Protein 1A2X (pdb70)

Organism: Oryctolagus cuniculus (NCBI:txid9986)

Sequence (189 aa):
DQQAEARSYLSEEMIAEFKAAFDMFDADGGGDISVKELGTVMRMLGQTPTKEELDAIIEEVDEDGSGTIDFEEFLVMMVRQMKEDAKGKSEEELAECFRIFDRNADGYIDAEELAEIFRASGEHVTDEEIESLMKDGDKNNDGRIDFDEFLKMMEGVQEEKRNRAITARRQHLKSVMLQIAATELEKEE

GO terms:
  GO:0031014 troponin T binding (F, IPI)

InterPro domains:
  IPR002048 EF-hand domain [PF13499] (20-80)
  IPR002048 EF-hand domain [PF13499] (93-156)
  IPR002048 EF-hand domain [PS50222] (15-50)
  IPR002048 EF-hand domain [PS50222] (51-86)
  IPR002048 EF-hand domain [PS50222] (91-126)
  IPR002048 EF-hand domain [PS50222] (127-160)
  IPR002048 EF-hand domain [SM00054] (19-47)
  IPR002048 EF-hand domain [SM00054] (55-83)
  IPR002048 EF-hand domain [SM00054] (95-123)
  IPR002048 EF-hand domain [SM00054] (131-159)
  IPR011992 EF-hand domain pair [SSF47473] (8-156)
  IPR018247 EF-Hand 1, calcium-binding site [PS00018] (28-40)
  IPR018247 EF-Hand 1, calcium-binding site [PS00018] (64-76)
  IPR018247 EF-Hand 1, calcium-binding site [PS00018] (104-116)
  IPR018247 EF-Hand 1, calcium-binding site [PS00018] (140-152)
  IPR050230 Calmodulin/Myosin light chain/Troponin C-like [PTHR23048] (10-158)

Radius of gyration: 18.41 Å; Cα contacts (8 Å, |Δi|>4): 188; chains: 2; bounding box: 38×50×49 Å

Secondary structure (DSSP, 8-state):
-THHHHHHHS-HHHHHHHHHHHHHT-SS-SSEEEHHHHHHHHHHTT----HHHHHHHHHHHSSS--SEEEHHHHHHHHHHHHHHH-----HHHHHHHHHHH-SS-SSEEEHHHHHHHTTSSS----HHHHHHHHHHH-SS-SSEEEHHHHHHHHTT--/--HHHHHHHHHHHHHHHHHHHHHHHHHHHT-

Solvent-accessible surface area: 10792 Å² total; per-residue (Å²): 167,114,46,71,129,7,82,63,64,8,19,143,35,35,29,47,19,3,79,34,6,0,65,136,59,21,107,97,60,57,31,44,2,48,26,178,57,2,9,58,0,0,129,96,15,60,18,84,3,77,140,143,81,18,70,63,19,36,115,92,32,14,128,131,54,81,25,44,2,49,16,62,50,0,0,34,14,0,14,117,12,46,90,95,67,42,145,34,102,59,104,134,66,6,36,66,8,19,105,8,2,14,124,94,82,70,37,66,2,29,37,123,12,2,35,72,3,5,174,80,18,92,65,156,24,58,106,104,31,10,83,31,0,12,146,35,3,17,79,86,97,51,47,83,1,36,54,93,11,2,16,92,12,1,56,28,20,123,188,96,169,136,28,113,48,48,12,50,88,20,92,85,0,22,33,18,0,13,108,17,0,36,70,57,35,108,161,100,174

Nearest PDB structures (foldseek):
  1a2x-assembly1_A  TM=1.006E+00  e=2.010E-25  Oryctolagus cuniculus
  4tnc-assembly1_A  TM=5.413E-01  e=3.870E-18  Gallus gallus
  1ncy-assembly1_A  TM=5.407E-01  e=5.344E-18  Gallus gallus
  5tnc-assembly1_A  TM=5.405E-01  e=5.064E-18  Meleagris gallopavo
  1tn4-assembly1_A  TM=4.349E-01  e=6.337E-17  Oryctolagus cuniculus

B-factor: mean 43.28, std 13.83, range [2.0, 89.46]

Structure (mmCIF, N/CA/C/O backbone):
data_1A2X
#
_entry.id   1A2X
#
_cell.length_a   46.900
_cell.length_b   46.900
_cell.length_c   152.300
_cell.angle_alpha   90.00
_cell.angle_beta   90.00
_cell.angle_gamma   120.00
#
_symmetry.space_group_name_H-M   'P 32 2 1'
#
loop_
_entity.id
_entity.type
_entity.pdbx_description
1 polymer 'TROPONIN C'
2 po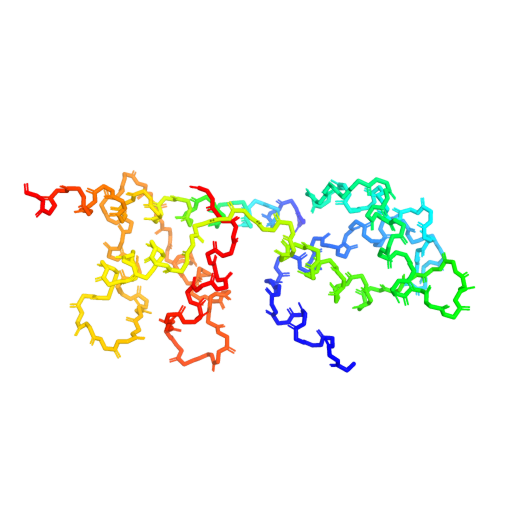lymer 'TROPONIN I'
3 non-polymer 'CALCIUM ION'
4 water water
#
loop_
_atom_site.group_PDB
_atom_site.id
_atom_site.type_symbol
_atom_site.label_atom_id
_atom_site.label_alt_id
_atom_site.label_comp_id
_atom_site.label_asym_id
_atom_site.label_entity_id
_atom_site.label_seq_id
_atom_site.pdbx_PDB_ins_code
_atom_site.Cartn_x
_atom_site.Cartn_y
_atom_site.Cartn_z
_atom_site.occupancy
_atom_site.B_iso_or_equiv
_atom_site.auth_seq_id
_atom_site.auth_comp_id
_atom_site.auth_asym_id
_atom_site.auth_atom_id
_atom_site.pdbx_PDB_model_num
ATOM 1 N N . ASP A 1 2 ? 28.663 -3.980 6.677 1.00 53.49 2 ASP A N 1
ATOM 2 C CA . ASP A 1 2 ? 29.478 -3.353 7.761 1.00 61.82 2 ASP A CA 1
ATOM 3 C C . ASP A 1 2 ? 28.783 -2.147 8.365 1.00 59.18 2 ASP A C 1
ATOM 4 O O . ASP A 1 2 ? 28.070 -2.270 9.361 1.00 54.82 2 ASP A O 1
ATOM 9 N N . GLN A 1 3 ? 29.002 -0.982 7.755 1.00 61.18 3 GLN A N 1
ATOM 10 C CA . GLN A 1 3 ? 28.381 0.263 8.200 1.00 58.72 3 GLN A CA 1
ATOM 11 C C . GLN A 1 3 ? 26.908 0.237 7.800 1.00 59.62 3 GLN A C 1
ATOM 12 O O . GLN A 1 3 ? 26.287 1.274 7.571 1.00 58.82 3 GLN A O 1
ATOM 18 N N . GLN A 1 4 ? 26.360 -0.969 7.715 1.00 60.33 4 GLN A N 1
ATOM 19 C CA . GLN A 1 4 ? 24.974 -1.156 7.334 1.00 62.73 4 GLN A CA 1
ATOM 20 C C . GLN A 1 4 ? 24.064 -1.072 8.551 1.00 61.58 4 GLN A C 1
ATOM 21 O O . GLN A 1 4 ? 23.191 -0.207 8.614 1.00 61.80 4 GLN A O 1
ATOM 27 N N . ALA A 1 5 ? 24.288 -1.964 9.517 1.00 62.97 5 ALA A N 1
ATOM 28 C CA . ALA A 1 5 ? 23.488 -2.028 10.747 1.00 58.31 5 ALA A CA 1
ATOM 29 C C . ALA A 1 5 ? 23.182 -0.648 11.322 1.00 54.06 5 ALA A C 1
ATOM 30 O O . ALA A 1 5 ? 22.177 -0.450 12.006 1.00 48.21 5 ALA A O 1
ATOM 32 N N . GLU A 1 6 ? 24.065 0.301 11.046 1.00 53.88 6 GLU A N 1
ATOM 33 C CA . GLU A 1 6 ? 23.865 1.655 11.512 1.00 55.58 6 GLU A CA 1
ATOM 34 C C . GLU A 1 6 ? 22.624 2.148 10.790 1.00 57.77 6 GLU A C 1
ATOM 35 O O . GLU A 1 6 ? 21.631 2.527 11.420 1.00 50.65 6 GLU A O 1
ATOM 41 N N . ALA A 1 7 ? 22.691 2.116 9.458 1.00 58.68 7 ALA A N 1
ATOM 42 C CA . ALA A 1 7 ? 21.587 2.541 8.600 1.00 59.35 7 ALA A CA 1
ATOM 43 C C . ALA A 1 7 ? 20.298 1.827 9.005 1.00 62.98 7 ALA A C 1
ATOM 44 O O . ALA A 1 7 ? 19.209 2.401 8.943 1.00 63.84 7 ALA A O 1
ATOM 46 N N . ARG A 1 8 ? 20.432 0.567 9.412 1.00 62.69 8 ARG A N 1
ATOM 47 C CA . ARG A 1 8 ? 19.290 -0.226 9.840 1.00 57.09 8 ARG A CA 1
ATOM 48 C C . ARG A 1 8 ? 18.761 0.367 11.130 1.00 58.08 8 ARG A C 1
ATOM 49 O O . ARG A 1 8 ? 17.554 0.584 11.283 1.00 60.55 8 ARG A O 1
ATOM 57 N N . SER A 1 9 ? 19.676 0.639 12.055 1.00 57.22 9 SER A N 1
ATOM 58 C CA . SER A 1 9 ? 19.306 1.206 13.344 1.00 56.39 9 SER A CA 1
ATOM 59 C C . SER A 1 9 ? 18.597 2.552 13.178 1.00 56.30 9 SER A C 1
ATOM 60 O O . SER A 1 9 ? 17.568 2.808 13.822 1.00 51.27 9 SER A O 1
ATOM 63 N N . TY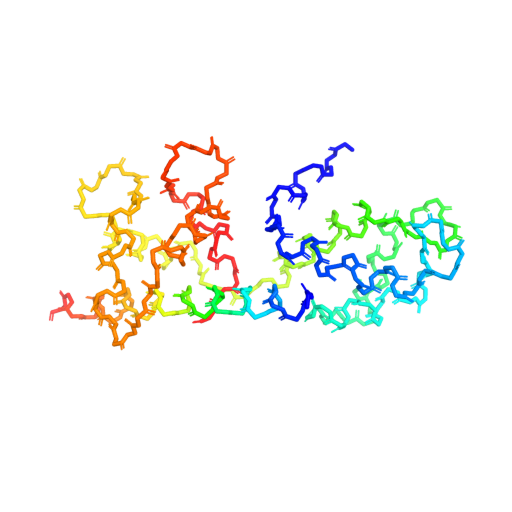R A 1 10 ? 19.167 3.399 12.315 1.00 54.43 10 TYR A N 1
ATOM 64 C CA . TYR A 1 10 ? 18.651 4.738 12.041 1.00 50.57 10 TYR A CA 1
ATOM 65 C C . TYR A 1 10 ? 17.216 4.730 11.519 1.00 50.92 10 TYR A C 1
ATOM 66 O O . TYR A 1 10 ? 16.502 5.736 11.630 1.00 45.01 10 TYR A O 1
ATOM 75 N N . LEU A 1 11 ? 16.789 3.599 10.962 1.00 47.90 11 LEU A N 1
ATOM 76 C CA . LEU A 1 11 ? 15.429 3.477 10.441 1.00 49.44 11 LEU A CA 1
ATOM 77 C C . LEU A 1 11 ? 14.572 2.680 11.403 1.00 45.64 11 LEU A C 1
ATOM 78 O O . LEU A 1 11 ? 15.057 1.750 12.039 1.00 50.42 11 LEU A O 1
ATOM 83 N N . SER A 1 12 ? 13.302 3.061 11.501 1.00 42.17 12 SER A N 1
ATOM 84 C CA . SER A 1 12 ? 12.347 2.411 12.386 1.00 42.47 12 SER A CA 1
ATOM 85 C C . SER A 1 12 ? 12.024 1.018 11.881 1.00 42.70 12 SER A C 1
ATOM 86 O O . SER A 1 12 ? 12.531 0.604 10.849 1.00 45.74 12 SER A O 1
ATOM 89 N N . GLU A 1 13 ? 11.168 0.305 12.606 1.00 43.76 13 GLU A N 1
ATOM 90 C CA . GLU A 1 13 ? 10.795 -1.048 12.230 1.00 46.48 13 GLU A CA 1
ATOM 91 C C . GLU A 1 13 ? 9.811 -1.045 11.076 1.00 48.45 13 GLU A C 1
ATOM 92 O O . GLU A 1 13 ? 9.913 -1.848 10.144 1.00 50.07 13 GLU A O 1
ATOM 98 N N . GLU A 1 14 ? 8.852 -0.133 11.154 1.00 47.38 14 GLU A N 1
ATOM 99 C CA . GLU A 1 14 ? 7.812 -0.007 10.147 1.00 41.86 14 GLU A CA 1
ATOM 100 C C . GLU A 1 14 ? 8.346 0.582 8.834 1.00 41.53 14 GLU A C 1
ATOM 101 O O . GLU A 1 14 ? 7.751 0.383 7.771 1.00 32.10 14 GLU A O 1
ATOM 107 N N . MET A 1 15 ? 9.475 1.288 8.915 1.00 39.12 15 MET A N 1
ATOM 108 C CA . MET A 1 15 ? 10.097 1.895 7.738 1.00 35.21 15 MET A CA 1
ATOM 109 C C . MET A 1 15 ? 10.782 0.788 6.958 1.00 34.65 15 MET A C 1
ATOM 110 O O . MET A 1 15 ? 10.488 0.572 5.793 1.00 34.92 15 MET A O 1
ATOM 115 N N . ILE A 1 16 ? 11.699 0.083 7.605 1.00 35.28 16 ILE A N 1
ATOM 116 C CA . ILE A 1 16 ? 12.377 -1.026 6.960 1.00 37.83 16 ILE A CA 1
ATOM 117 C C . ILE A 1 16 ? 11.354 -2.025 6.429 1.00 42.31 16 ILE A C 1
ATOM 118 O O . ILE A 1 16 ? 11.623 -2.749 5.464 1.00 52.33 16 ILE A O 1
ATOM 123 N N . ALA A 1 17 ? 10.185 -2.072 7.065 1.00 38.02 17 ALA A N 1
ATOM 124 C CA . ALA A 1 17 ? 9.139 -2.997 6.649 1.00 38.76 17 ALA A CA 1
ATOM 125 C C . ALA A 1 17 ? 8.488 -2.514 5.369 1.00 38.13 17 ALA A C 1
ATOM 126 O O . ALA A 1 17 ? 8.098 -3.314 4.517 1.00 47.45 17 ALA A O 1
ATOM 128 N N . GLU A 1 18 ? 8.374 -1.199 5.229 1.00 35.99 18 GLU A N 1
ATOM 129 C CA . GLU A 1 18 ? 7.762 -0.622 4.044 1.00 34.78 18 GLU A CA 1
ATOM 130 C C . GLU A 1 18 ? 8.754 -0.564 2.896 1.00 36.23 18 GLU A C 1
ATOM 131 O O . GLU A 1 18 ? 8.389 -0.824 1.749 1.00 39.81 18 GLU A O 1
ATOM 137 N N . PHE A 1 19 ? 10.005 -0.223 3.206 1.00 33.54 19 PHE A N 1
ATOM 138 C CA . PHE A 1 19 ? 11.050 -0.114 2.196 1.00 28.74 19 PHE A CA 1
ATOM 139 C C . PHE A 1 19 ? 11.128 -1.426 1.471 1.00 31.30 19 PHE A C 1
ATOM 140 O O . PHE A 1 19 ? 11.102 -1.471 0.251 1.00 29.16 19 PHE A O 1
ATOM 148 N N . LYS A 1 20 ? 11.196 -2.503 2.239 1.00 35.58 20 LYS A N 1
ATOM 149 C CA . LYS A 1 20 ? 11.261 -3.835 1.665 1.00 38.90 20 LYS A CA 1
ATOM 150 C C . LYS A 1 20 ? 10.160 -3.966 0.633 1.00 39.93 20 LYS A C 1
ATOM 151 O O . LYS A 1 20 ? 10.431 -4.196 -0.544 1.00 40.01 20 LYS A O 1
ATOM 157 N N . ALA A 1 21 ? 8.920 -3.813 1.099 1.00 38.54 21 ALA A N 1
ATOM 158 C CA . ALA A 1 21 ? 7.723 -3.905 0.264 1.00 41.19 21 ALA A CA 1
ATOM 159 C C . ALA A 1 21 ? 7.924 -3.384 -1.161 1.00 37.94 21 ALA A C 1
ATOM 160 O O . ALA A 1 21 ? 7.655 -4.101 -2.127 1.00 42.78 21 ALA A O 1
ATOM 162 N N . ALA A 1 22 ? 8.399 -2.142 -1.279 1.00 43.14 22 ALA A N 1
ATOM 163 C CA . ALA A 1 22 ? 8.651 -1.497 -2.574 1.00 37.59 22 ALA A CA 1
ATOM 164 C C . ALA A 1 22 ? 9.789 -2.213 -3.293 1.00 41.82 22 ALA A C 1
ATOM 165 O O . ALA A 1 22 ? 9.690 -2.517 -4.483 1.00 38.90 22 ALA A O 1
ATOM 167 N N . PHE A 1 23 ? 10.871 -2.460 -2.553 1.00 43.18 23 PHE A N 1
ATOM 168 C CA . PHE A 1 23 ? 12.051 -3.150 -3.069 1.00 44.02 23 PHE A CA 1
ATOM 169 C C . PHE A 1 23 ? 11.614 -4.479 -3.665 1.00 44.22 23 PHE A C 1
ATOM 170 O O . PHE A 1 23 ? 11.714 -4.693 -4.876 1.00 48.50 23 PHE A O 1
ATOM 178 N N . ASP A 1 24 ? 11.136 -5.368 -2.800 1.00 44.16 24 ASP A N 1
ATOM 179 C CA . ASP A 1 24 ? 10.659 -6.674 -3.220 1.00 44.12 24 ASP A CA 1
ATOM 180 C C . ASP A 1 24 ? 9.788 -6.540 -4.459 1.00 47.50 24 ASP A C 1
ATOM 181 O O . ASP A 1 24 ? 9.830 -7.381 -5.356 1.00 48.23 24 ASP A O 1
ATOM 186 N N . MET A 1 25 ? 8.993 -5.475 -4.486 1.00 51.96 25 MET A N 1
ATOM 187 C CA . MET A 1 25 ? 8.086 -5.194 -5.594 1.00 52.29 25 MET A CA 1
ATOM 188 C C . MET A 1 25 ? 8.786 -5.243 -6.951 1.00 51.45 25 MET A C 1
ATOM 189 O O . MET A 1 25 ? 8.261 -5.824 -7.905 1.00 55.14 25 MET A O 1
ATOM 194 N N . PHE A 1 26 ? 9.971 -4.648 -7.035 1.00 47.40 26 PHE A N 1
ATOM 195 C CA . PHE A 1 26 ? 10.715 -4.624 -8.288 1.00 45.85 26 PHE A CA 1
ATOM 196 C C . PHE A 1 26 ? 11.790 -5.681 -8.334 1.00 49.41 26 PHE A C 1
ATOM 197 O O . PHE A 1 26 ? 12.792 -5.540 -9.027 1.00 52.49 26 PHE A O 1
ATOM 205 N N . ASP A 1 27 ? 11.560 -6.752 -7.590 1.00 53.44 27 ASP A N 1
ATOM 206 C CA . ASP A 1 27 ? 12.490 -7.867 -7.535 1.00 57.82 27 ASP A CA 1
ATOM 207 C C . ASP A 1 27 ? 11.804 -9.094 -8.129 1.00 60.01 27 ASP A C 1
ATOM 208 O O . ASP A 1 27 ? 11.133 -9.845 -7.413 1.00 58.12 27 ASP A O 1
ATOM 213 N N . ALA A 1 28 ? 11.948 -9.268 -9.444 1.00 60.15 28 ALA A N 1
ATOM 214 C CA . ALA A 1 28 ? 11.373 -10.411 -10.152 1.00 53.52 28 ALA A CA 1
ATOM 215 C C . ALA A 1 28 ? 12.342 -11.584 -9.969 1.00 53.52 28 ALA A C 1
ATOM 216 O O . ALA A 1 28 ? 11.945 -12.714 -9.671 1.00 51.26 28 ALA A O 1
ATOM 218 N N . ASP A 1 29 ? 13.626 -11.288 -10.138 1.00 54.12 29 ASP A N 1
ATOM 219 C CA . ASP A 1 29 ? 14.681 -12.274 -9.980 1.00 53.75 29 ASP A CA 1
ATOM 220 C C . ASP A 1 29 ? 14.480 -13.010 -8.661 1.00 59.28 29 ASP A C 1
ATOM 221 O O . ASP A 1 29 ? 14.939 -14.140 -8.494 1.00 60.59 29 ASP A O 1
ATOM 226 N N . GLY A 1 30 ? 13.792 -12.350 -7.729 1.00 62.20 30 GLY A N 1
ATOM 227 C CA . GLY A 1 30 ? 13.527 -12.928 -6.421 1.00 54.79 30 GLY A CA 1
ATOM 228 C C . GLY A 1 30 ? 14.808 -13.186 -5.653 1.00 51.53 30 GLY A C 1
ATOM 229 O O . GLY A 1 30 ? 14.828 -13.999 -4.731 1.00 47.05 30 GLY A O 1
ATOM 230 N N . GLY A 1 31 ? 15.879 -12.491 -6.034 1.00 51.92 31 GLY A N 1
ATOM 231 C CA . GLY A 1 31 ? 17.159 -12.666 -5.368 1.00 48.07 31 GLY A CA 1
ATOM 232 C C . GLY A 1 31 ? 17.501 -11.504 -4.454 1.00 44.68 31 GLY A C 1
ATOM 233 O O . GLY A 1 31 ? 18.673 -11.260 -4.197 1.00 50.25 31 GLY A O 1
ATOM 234 N N . GLY A 1 32 ? 16.486 -10.792 -3.961 1.00 43.74 32 GLY A N 1
ATOM 235 C CA . GLY A 1 32 ? 16.713 -9.654 -3.085 1.00 39.81 32 GLY A CA 1
ATOM 236 C C . GLY A 1 32 ? 17.577 -8.682 -3.857 1.00 45.44 32 GLY A C 1
ATOM 237 O O . GLY A 1 32 ? 18.488 -8.063 -3.301 1.00 45.90 32 GLY A O 1
ATOM 238 N N . ASP A 1 33 ? 17.269 -8.554 -5.151 1.00 46.63 33 ASP A N 1
ATOM 239 C CA . ASP A 1 33 ? 18.023 -7.709 -6.090 1.00 45.20 33 ASP A CA 1
ATOM 240 C C . ASP A 1 33 ? 17.134 -6.924 -7.070 1.00 38.47 33 ASP A C 1
ATOM 241 O O . ASP A 1 33 ? 16.108 -7.433 -7.533 1.00 43.47 33 ASP A O 1
ATOM 246 N N . ILE A 1 34 ? 17.528 -5.692 -7.387 1.00 35.22 34 ILE A N 1
ATOM 247 C CA . ILE A 1 34 ? 16.776 -4.881 -8.345 1.00 32.26 34 ILE A CA 1
ATOM 248 C C . ILE A 1 34 ? 17.738 -4.145 -9.259 1.00 35.95 34 ILE A C 1
ATOM 249 O O . ILE A 1 34 ? 18.883 -3.892 -8.893 1.00 37.12 34 ILE A O 1
ATOM 254 N N . SER A 1 35 ? 17.254 -3.804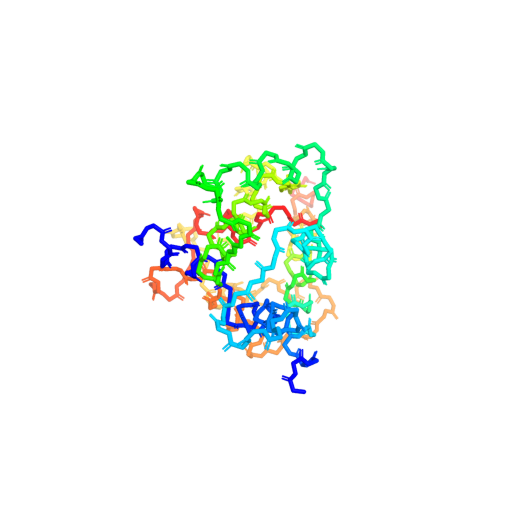 -10.452 1.00 39.77 35 SER A N 1
ATOM 255 C CA . SER A 1 35 ? 18.052 -3.112 -11.469 1.00 38.24 35 SER A CA 1
ATOM 256 C C . SER A 1 35 ? 18.229 -1.626 -11.135 1.00 33.33 35 SER A C 1
ATOM 257 O O . SER A 1 35 ? 17.272 -0.967 -10.725 1.00 31.36 35 SER A O 1
ATOM 260 N N . VAL A 1 36 ? 19.447 -1.104 -11.304 1.00 31.19 36 VAL A N 1
ATOM 261 C CA . VAL A 1 36 ? 19.716 0.312 -11.021 1.00 34.04 36 VAL A CA 1
ATOM 262 C C . VAL A 1 36 ? 18.818 1.238 -11.826 1.00 39.19 36 VAL A C 1
ATOM 263 O O . VAL A 1 36 ? 18.707 2.431 -11.518 1.00 47.04 36 VAL A O 1
ATOM 267 N N . LYS A 1 37 ? 18.191 0.702 -12.867 1.00 36.11 37 LYS A N 1
ATOM 268 C CA . LYS A 1 37 ? 17.310 1.508 -13.690 1.00 34.02 37 LYS A CA 1
ATOM 269 C C . LYS A 1 37 ? 15.937 1.588 -13.032 1.00 31.10 37 LYS A C 1
ATOM 270 O O . LYS A 1 37 ? 15.022 2.201 -13.555 1.00 28.23 37 LYS A O 1
ATOM 276 N N . GLU A 1 38 ? 15.805 0.966 -11.867 1.00 34.42 38 GLU A N 1
ATOM 277 C CA . GLU A 1 38 ? 14.546 0.958 -11.134 1.00 33.70 38 GLU A CA 1
ATOM 278 C C . GLU A 1 38 ? 14.633 1.730 -9.825 1.00 30.51 38 GLU A C 1
ATOM 279 O O . GLU A 1 38 ? 13.623 2.022 -9.194 1.00 29.92 38 GLU A O 1
ATOM 285 N N . LEU A 1 39 ? 15.856 2.060 -9.435 1.00 30.22 39 LEU A N 1
ATOM 286 C CA . LEU A 1 39 ? 16.113 2.796 -8.205 1.00 34.42 39 LEU A CA 1
ATOM 287 C C . LEU A 1 39 ? 15.263 4.051 -8.170 1.00 30.03 39 LEU A C 1
ATOM 288 O O . LEU A 1 39 ? 14.313 4.155 -7.406 1.00 34.44 39 LEU A O 1
ATOM 293 N N . GLY A 1 40 ? 15.621 5.017 -8.995 1.00 27.94 40 GLY A N 1
ATOM 294 C CA . GLY A 1 40 ? 14.853 6.234 -9.035 1.00 21.54 40 GLY A CA 1
ATOM 295 C C . GLY A 1 40 ? 13.385 6.003 -8.754 1.00 27.92 40 GLY A C 1
ATOM 296 O O . GLY A 1 40 ? 12.852 6.606 -7.834 1.00 28.56 40 GLY A O 1
ATOM 297 N N . THR A 1 41 ? 12.720 5.120 -9.497 1.00 34.46 41 THR A N 1
ATOM 298 C CA . THR A 1 41 ? 11.283 4.927 -9.263 1.00 40.52 41 THR A CA 1
ATOM 299 C C . THR A 1 41 ? 10.940 4.339 -7.864 1.00 45.63 41 THR A C 1
ATOM 300 O O . THR A 1 41 ? 9.972 4.782 -7.214 1.00 36.63 41 THR A O 1
ATOM 304 N N . VAL A 1 42 ? 11.739 3.380 -7.384 1.00 44.34 42 VAL A N 1
ATOM 305 C CA . VAL A 1 42 ? 11.493 2.799 -6.054 1.00 39.86 42 VAL A CA 1
ATOM 306 C C . VAL A 1 42 ? 11.672 3.882 -4.986 1.00 30.80 42 VAL A C 1
ATOM 307 O O . VAL A 1 42 ? 10.909 3.960 -4.032 1.00 34.33 42 VAL A O 1
ATOM 311 N N . MET A 1 43 ? 12.675 4.730 -5.170 1.00 28.93 43 MET A N 1
ATOM 312 C CA . MET A 1 43 ? 12.944 5.804 -4.232 1.00 27.60 43 MET A CA 1
ATOM 313 C C . MET A 1 43 ? 11.809 6.815 -4.227 1.00 33.14 43 MET A C 1
ATOM 314 O O . MET A 1 43 ? 11.599 7.519 -3.239 1.00 38.63 43 MET A O 1
ATOM 319 N N . ARG A 1 44 ? 11.077 6.883 -5.338 1.00 36.18 44 ARG A N 1
ATOM 320 C CA . ARG A 1 44 ? 9.955 7.814 -5.451 1.00 35.77 44 ARG A CA 1
ATOM 321 C C . ARG A 1 44 ? 8.768 7.299 -4.636 1.00 31.14 44 ARG A C 1
ATOM 322 O O . ARG A 1 44 ? 8.031 8.086 -4.065 1.00 23.85 44 ARG A O 1
ATOM 330 N N . MET A 1 45 ? 8.579 5.978 -4.622 1.00 35.76 45 MET A N 1
ATOM 331 C CA . MET A 1 45 ? 7.490 5.345 -3.875 1.00 34.51 45 MET A CA 1
ATOM 332 C C . MET A 1 45 ? 7.625 5.604 -2.372 1.00 33.98 45 MET A C 1
ATOM 333 O O . MET A 1 45 ? 6.623 5.696 -1.664 1.00 34.77 45 MET A O 1
ATOM 338 N N . LEU A 1 46 ? 8.864 5.725 -1.895 1.00 31.27 46 LEU A N 1
ATOM 339 C CA . LEU A 1 46 ? 9.121 5.946 -0.474 1.00 31.95 46 LEU A CA 1
ATOM 340 C C . LEU A 1 46 ? 9.596 7.358 -0.174 1.00 29.15 46 LEU A C 1
ATOM 341 O O . LEU A 1 46 ? 10.595 7.566 0.508 1.00 34.66 46 LEU A O 1
ATOM 346 N N . GLY A 1 47 ? 8.888 8.327 -0.725 1.00 30.32 47 GLY A N 1
ATOM 347 C CA . GLY A 1 47 ? 9.200 9.722 -0.463 1.00 27.92 47 GLY A CA 1
ATOM 348 C C . GLY A 1 47 ? 10.396 10.452 -1.040 1.00 26.71 47 GLY A C 1
ATOM 349 O O . GLY A 1 47 ? 10.317 11.662 -1.225 1.00 37.63 47 GLY A O 1
ATOM 350 N N . GLN A 1 48 ? 11.496 9.770 -1.319 1.00 29.05 48 GLN A N 1
ATOM 351 C CA . GLN A 1 48 ? 12.662 10.465 -1.850 1.00 28.95 48 GLN A CA 1
ATOM 352 C C . GLN A 1 48 ? 12.494 10.974 -3.284 1.00 35.70 48 GLN A C 1
ATOM 353 O O . GLN A 1 48 ? 11.880 10.306 -4.123 1.00 38.79 48 GLN A O 1
ATOM 359 N N . THR A 1 49 ? 13.045 12.167 -3.538 1.00 31.83 49 THR A N 1
ATOM 360 C CA . THR A 1 49 ? 12.991 12.813 -4.842 1.00 23.93 49 THR A CA 1
ATOM 361 C C . THR A 1 49 ? 14.338 13.412 -5.255 1.00 18.89 49 THR A C 1
ATOM 362 O O . THR A 1 49 ? 14.497 14.621 -5.393 1.00 19.01 49 THR A O 1
ATOM 366 N N . PRO A 1 50 ? 15.319 12.563 -5.510 1.00 20.20 50 PRO A N 1
ATOM 367 C CA . PRO A 1 50 ? 16.615 13.087 -5.909 1.00 23.21 50 PRO A CA 1
ATOM 368 C C . PRO A 1 50 ? 16.472 13.520 -7.356 1.00 28.87 50 PRO A C 1
ATOM 369 O O . PRO A 1 50 ? 15.617 13.011 -8.073 1.00 27.90 50 PRO A O 1
ATOM 373 N N . THR A 1 51 ? 17.300 14.458 -7.782 1.00 29.74 51 THR A N 1
ATOM 374 C CA . THR A 1 51 ? 17.286 14.890 -9.161 1.00 26.00 51 THR A CA 1
ATOM 375 C C . THR A 1 51 ? 18.029 13.788 -9.910 1.00 28.36 51 THR A C 1
ATOM 376 O O . THR A 1 51 ? 18.875 13.111 -9.327 1.00 22.30 51 THR A O 1
ATOM 380 N N . LYS A 1 52 ? 17.698 13.614 -11.192 1.00 28.52 52 LYS A N 1
ATOM 381 C CA . LYS A 1 52 ? 18.303 12.589 -12.036 1.00 23.94 52 LYS A CA 1
ATOM 382 C C . LYS A 1 52 ? 19.826 12.612 -11.897 1.00 28.22 52 LYS A C 1
ATOM 383 O O . LYS A 1 52 ? 20.481 11.562 -11.941 1.00 28.07 52 LYS A O 1
ATOM 389 N N . GLU A 1 53 ? 20.389 13.806 -11.707 1.00 31.02 53 GLU A N 1
ATOM 390 C CA . GLU A 1 53 ? 21.832 13.929 -11.543 1.00 34.03 53 GLU A CA 1
ATOM 391 C C . GLU A 1 53 ? 22.267 13.383 -10.196 1.00 38.70 53 GLU A C 1
ATOM 392 O O . GLU A 1 53 ? 23.376 12.867 -10.057 1.00 33.20 53 GLU A O 1
ATOM 398 N N . GLU A 1 54 ? 21.392 13.511 -9.201 1.00 40.99 54 GLU A N 1
ATOM 399 C CA . GLU A 1 54 ? 21.678 13.000 -7.863 1.00 36.27 54 GLU A CA 1
ATOM 400 C C . GLU A 1 54 ? 21.521 11.478 -7.847 1.00 31.49 54 GLU A C 1
ATOM 401 O O . GLU A 1 54 ? 22.279 10.774 -7.186 1.00 32.81 54 GLU A O 1
ATOM 407 N N . LEU A 1 55 ? 20.527 10.985 -8.579 1.00 28.36 55 LEU A N 1
ATOM 408 C CA . LEU A 1 55 ? 20.274 9.554 -8.677 1.00 25.96 55 LEU A CA 1
ATOM 409 C C . LEU A 1 55 ? 21.461 8.912 -9.377 1.00 26.75 55 LEU A C 1
ATOM 410 O O . LEU A 1 55 ? 21.814 7.750 -9.116 1.00 27.04 55 LEU A O 1
ATOM 415 N N . ASP A 1 56 ? 22.094 9.671 -10.260 1.00 21.76 56 ASP A N 1
ATOM 416 C CA . ASP A 1 56 ? 23.233 9.124 -10.955 1.00 33.41 56 ASP A CA 1
ATOM 417 C C . ASP A 1 56 ? 24.410 9.017 -9.983 1.00 37.68 56 ASP A C 1
ATOM 418 O O . ASP A 1 56 ? 25.136 8.009 -9.984 1.00 32.88 56 ASP A O 1
ATOM 423 N N . ALA A 1 57 ? 24.587 10.043 -9.147 1.00 36.37 57 ALA A N 1
ATOM 424 C CA . ALA A 1 57 ? 25.660 10.047 -8.146 1.00 32.50 57 ALA A CA 1
ATOM 425 C C . ALA A 1 57 ? 25.523 8.805 -7.269 1.00 30.65 57 ALA A C 1
ATOM 426 O O . ALA A 1 57 ? 26.484 8.043 -7.104 1.00 30.57 57 ALA A O 1
ATOM 428 N N . ILE A 1 58 ? 24.314 8.612 -6.729 1.00 30.66 58 ILE A N 1
ATOM 429 C CA . ILE A 1 58 ? 23.964 7.466 -5.870 1.00 29.84 58 ILE A CA 1
ATOM 430 C C . ILE A 1 58 ? 24.334 6.136 -6.525 1.00 27.86 58 ILE A C 1
ATOM 431 O O . ILE A 1 58 ? 25.016 5.307 -5.922 1.00 29.39 58 ILE A O 1
ATOM 436 N N . ILE A 1 59 ? 23.854 5.934 -7.751 1.00 32.16 59 ILE A N 1
ATOM 437 C CA . ILE A 1 59 ? 24.141 4.725 -8.526 1.00 27.42 59 ILE A CA 1
ATOM 438 C C . ILE A 1 59 ? 25.653 4.475 -8.595 1.00 27.96 59 ILE A C 1
ATOM 439 O O . ILE A 1 59 ? 26.102 3.333 -8.547 1.00 25.83 59 ILE A O 1
ATOM 444 N N . GLU A 1 60 ? 26.430 5.554 -8.707 1.00 36.59 60 GLU A N 1
ATOM 445 C CA . GLU A 1 60 ? 27.897 5.473 -8.777 1.00 38.36 60 GLU A CA 1
ATOM 446 C C . GLU A 1 60 ? 28.492 5.030 -7.454 1.00 36.12 60 GLU A C 1
ATOM 447 O O . GLU A 1 60 ? 29.454 4.279 -7.429 1.00 38.23 60 GLU A O 1
ATOM 453 N N . GLU A 1 61 ? 27.921 5.521 -6.361 1.00 42.95 61 GLU A N 1
ATOM 454 C CA . GLU A 1 61 ? 28.372 5.179 -5.011 1.00 46.78 61 GLU A CA 1
ATOM 455 C C . GLU A 1 61 ? 28.094 3.703 -4.680 1.00 42.14 61 GLU A C 1
ATOM 456 O O . GLU A 1 61 ? 29.028 2.915 -4.561 1.00 48.78 61 GLU A O 1
ATOM 462 N N . VAL A 1 62 ? 26.819 3.339 -4.530 1.00 40.54 62 VAL A N 1
ATOM 463 C CA . VAL A 1 62 ? 26.433 1.960 -4.216 1.00 40.69 62 VAL A CA 1
ATOM 464 C C . VAL A 1 62 ? 27.057 0.932 -5.160 1.00 44.20 62 VAL A C 1
ATOM 465 O O . VAL A 1 62 ? 27.868 0.098 -4.751 1.00 50.30 62 VAL A O 1
ATOM 469 N N . ASP A 1 63 ? 26.646 0.978 -6.420 1.00 50.86 63 ASP A N 1
ATOM 470 C CA . ASP A 1 63 ? 27.185 0.081 -7.439 1.00 53.36 63 ASP A CA 1
ATOM 471 C C . ASP A 1 63 ? 28.459 0.702 -8.038 1.00 55.14 63 ASP A C 1
ATOM 472 O O . ASP A 1 63 ? 28.402 1.415 -9.036 1.00 57.91 63 ASP A O 1
ATOM 477 N N . GLU A 1 64 ? 29.601 0.430 -7.405 1.00 57.00 64 GLU A N 1
ATOM 478 C CA . GLU A 1 64 ? 30.899 0.952 -7.841 1.00 55.75 64 GLU A CA 1
ATOM 479 C C . GLU A 1 64 ? 31.543 0.032 -8.874 1.00 59.46 64 GLU A C 1
ATOM 480 O O . GLU A 1 64 ? 32.031 0.475 -9.912 1.00 58.29 64 GLU A O 1
ATOM 486 N N . ASP A 1 65 ? 31.546 -1.260 -8.553 1.00 64.41 65 ASP A N 1
ATOM 487 C CA . ASP A 1 65 ? 32.102 -2.304 -9.417 1.00 68.96 65 ASP A CA 1
ATOM 488 C C . ASP A 1 65 ? 31.286 -2.375 -10.730 1.00 66.98 65 ASP A C 1
ATOM 489 O O . ASP A 1 65 ? 31.773 -2.846 -11.747 1.00 74.78 65 ASP A O 1
ATOM 494 N N . GLY A 1 66 ? 30.036 -1.959 -10.670 1.00 59.15 66 GLY A N 1
ATOM 495 C CA . GLY A 1 66 ? 29.222 -1.927 -11.864 1.00 57.71 66 GLY A CA 1
ATOM 496 C C . GLY A 1 66 ? 28.453 -3.111 -12.405 1.00 58.73 66 GLY A C 1
ATOM 497 O O . GLY A 1 66 ? 28.705 -3.500 -13.531 1.00 68.82 66 GLY A O 1
ATOM 498 N N . SER A 1 67 ? 27.586 -3.726 -11.611 1.00 56.54 67 SER A N 1
ATOM 499 C CA . SER A 1 67 ? 26.786 -4.817 -12.134 1.00 48.12 67 SER A CA 1
ATOM 500 C C . SER A 1 67 ? 25.380 -4.472 -12.558 1.00 42.21 67 SER A C 1
ATOM 501 O O . SER A 1 67 ? 24.753 -5.279 -13.224 1.00 38.01 67 SER A O 1
ATOM 504 N N . GLY A 1 68 ? 24.902 -3.281 -12.205 1.00 37.47 68 GLY A N 1
ATOM 505 C CA . GLY A 1 68 ? 23.559 -2.883 -12.570 1.00 36.82 68 GLY A CA 1
ATOM 506 C C . GLY A 1 68 ? 22.454 -3.195 -11.551 1.00 42.19 68 GLY A C 1
ATOM 507 O O . GLY A 1 68 ? 21.262 -3.023 -11.850 1.00 44.64 68 GLY A O 1
ATOM 508 N N . THR A 1 69 ? 22.830 -3.625 -10.349 1.00 40.58 69 THR A N 1
ATOM 509 C CA . THR A 1 69 ? 21.868 -3.954 -9.321 1.00 38.11 69 THR A CA 1
ATOM 510 C C . THR A 1 69 ? 22.336 -3.606 -7.899 1.00 36.91 69 THR A C 1
ATOM 511 O O . THR A 1 69 ? 23.516 -3.313 -7.656 1.00 33.26 69 THR A O 1
ATOM 515 N N . ILE A 1 70 ? 21.397 -3.659 -6.957 1.00 38.76 70 ILE A N 1
ATOM 516 C CA . ILE A 1 70 ? 21.684 -3.373 -5.582 1.00 41.86 70 ILE A CA 1
ATOM 517 C C . ILE A 1 70 ? 20.787 -4.186 -4.700 1.00 42.10 70 ILE A C 1
ATOM 518 O O . ILE A 1 70 ? 19.618 -4.423 -5.011 1.00 43.21 70 ILE A O 1
ATOM 523 N N . ASP A 1 71 ? 21.344 -4.592 -3.572 1.00 42.69 71 ASP A N 1
ATOM 524 C CA . ASP A 1 71 ? 20.635 -5.378 -2.616 1.00 45.76 71 ASP A CA 1
ATOM 525 C C . ASP A 1 71 ? 19.887 -4.430 -1.705 1.00 48.90 71 ASP A C 1
ATOM 526 O O . ASP A 1 71 ? 19.957 -3.199 -1.811 1.00 47.41 71 ASP A O 1
ATOM 531 N N . PHE A 1 72 ? 19.191 -5.043 -0.794 1.00 50.05 72 PHE A N 1
ATOM 532 C CA . PHE A 1 72 ? 18.399 -4.361 0.178 1.00 52.95 72 PHE A CA 1
ATOM 533 C C . PHE A 1 72 ? 19.199 -3.686 1.303 1.00 48.62 72 PHE A C 1
ATOM 534 O O . PHE A 1 72 ? 18.809 -2.631 1.811 1.00 49.77 72 PHE A O 1
ATOM 542 N N . GLU A 1 73 ? 20.310 -4.280 1.704 1.00 41.54 73 GLU A N 1
ATOM 543 C CA . GLU A 1 73 ? 21.134 -3.679 2.730 1.00 40.12 73 GLU A CA 1
ATOM 544 C C . GLU A 1 73 ? 21.815 -2.451 2.135 1.00 41.20 73 GLU A C 1
ATOM 545 O O . GLU A 1 73 ? 22.091 -1.478 2.833 1.00 39.12 73 GLU A O 1
ATOM 551 N N . GLU A 1 74 ? 22.064 -2.523 0.832 1.00 41.82 74 GLU A N 1
ATOM 552 C CA . GLU A 1 74 ? 22.682 -1.439 0.076 1.00 42.42 74 GLU A CA 1
ATOM 553 C C . GLU A 1 74 ? 21.614 -0.361 -0.084 1.00 38.49 74 GLU A C 1
ATOM 554 O O . GLU A 1 74 ? 21.888 0.834 0.046 1.00 34.24 74 GLU A O 1
ATOM 560 N N . PHE A 1 75 ? 20.394 -0.803 -0.373 1.00 35.90 75 PHE A N 1
ATOM 561 C CA . PHE A 1 75 ? 19.278 0.114 -0.521 1.00 38.17 75 PHE A CA 1
ATOM 562 C C . PHE A 1 75 ? 19.162 0.912 0.772 1.00 44.11 75 PHE A C 1
ATOM 563 O O . PHE A 1 75 ? 19.069 2.145 0.764 1.00 45.23 75 PHE A O 1
ATOM 571 N N . LEU A 1 76 ? 19.173 0.182 1.888 1.00 47.86 76 LEU A N 1
ATOM 572 C CA . LEU A 1 76 ? 19.059 0.792 3.205 1.00 41.82 76 LEU A CA 1
ATOM 573 C C . LEU A 1 76 ? 20.126 1.842 3.381 1.00 38.09 76 LEU A C 1
ATOM 574 O O . LEU A 1 76 ? 19.847 3.034 3.347 1.00 34.29 76 LEU A O 1
ATOM 579 N N . VAL A 1 77 ? 21.355 1.378 3.565 1.00 36.39 77 VAL A N 1
ATOM 580 C CA . VAL A 1 77 ? 22.482 2.270 3.775 1.00 42.31 77 VAL A CA 1
ATOM 581 C C . VAL A 1 77 ? 22.357 3.559 2.977 1.00 48.52 77 VAL A C 1
ATOM 582 O O . VAL A 1 77 ? 22.590 4.645 3.522 1.00 55.64 77 VAL A O 1
ATOM 586 N N . MET A 1 78 ? 21.960 3.443 1.705 1.00 50.25 78 MET A N 1
ATOM 587 C CA . MET A 1 78 ? 21.867 4.615 0.828 1.00 48.49 78 MET A CA 1
ATOM 588 C C . MET A 1 78 ? 20.630 5.467 1.089 1.00 43.26 78 MET A C 1
ATOM 589 O O . MET A 1 78 ? 20.716 6.686 1.247 1.00 44.08 78 MET A O 1
ATOM 594 N N . MET A 1 79 ? 19.482 4.817 1.142 1.00 36.36 79 MET A N 1
ATOM 595 C CA . MET A 1 79 ? 18.237 5.499 1.406 1.00 34.89 79 MET A CA 1
ATOM 596 C C . MET A 1 79 ? 18.420 6.428 2.616 1.00 32.77 79 MET A C 1
ATOM 597 O O . MET A 1 79 ? 18.026 7.590 2.606 1.00 30.48 79 MET A O 1
ATOM 602 N N . VAL A 1 80 ? 19.052 5.905 3.655 1.00 39.32 80 VAL A N 1
ATOM 603 C CA . VAL A 1 80 ? 19.279 6.662 4.871 1.00 40.26 80 VAL A CA 1
ATOM 604 C C . VAL A 1 80 ? 20.171 7.883 4.658 1.00 43.03 80 VAL A C 1
ATOM 605 O O . VAL A 1 80 ? 19.898 8.975 5.170 1.00 44.78 80 VAL A O 1
ATOM 609 N N . ARG A 1 81 ? 21.253 7.698 3.916 1.00 46.66 81 ARG A N 1
ATOM 610 C CA . AR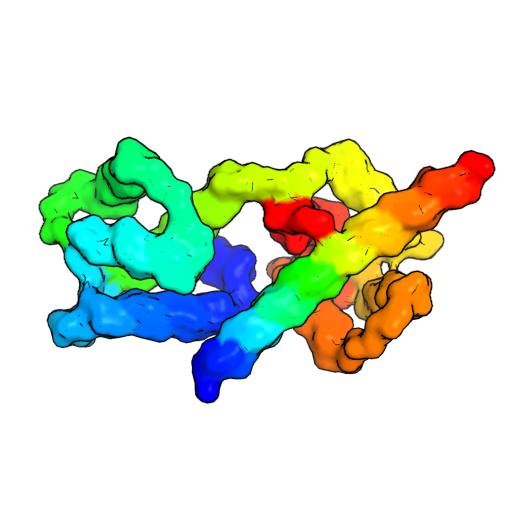G A 1 81 ? 22.149 8.808 3.653 1.00 41.97 81 ARG A CA 1
ATOM 611 C C . ARG A 1 81 ? 21.364 9.856 2.886 1.00 40.67 81 ARG A C 1
ATOM 612 O O . ARG A 1 81 ? 21.401 11.034 3.221 1.00 43.67 81 ARG A O 1
ATOM 620 N N . GLN A 1 82 ? 20.627 9.426 1.869 1.00 41.98 82 GLN A N 1
ATOM 621 C CA . GLN A 1 82 ? 19.853 10.375 1.077 1.00 42.80 82 GLN A CA 1
ATOM 622 C C . GLN A 1 82 ? 18.879 11.119 1.987 1.00 44.54 82 GLN A C 1
ATOM 623 O O . GLN A 1 82 ? 18.893 12.352 2.041 1.00 41.38 82 GLN A O 1
ATOM 629 N N . MET A 1 83 ? 18.049 10.365 2.705 1.00 44.04 83 MET A N 1
ATOM 630 C CA . MET A 1 83 ? 17.073 10.960 3.607 1.00 44.42 83 MET A CA 1
ATOM 631 C C . MET A 1 83 ? 17.766 12.075 4.374 1.00 52.86 83 MET A C 1
ATOM 632 O O . MET A 1 83 ? 17.272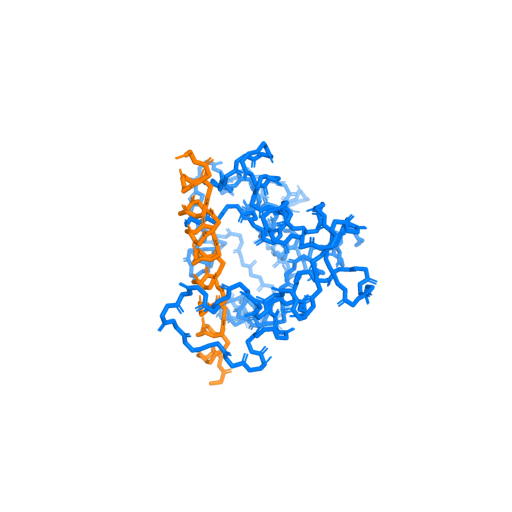 13.206 4.434 1.00 56.54 83 MET A O 1
ATOM 637 N N . LYS A 1 84 ? 18.929 11.755 4.943 1.00 54.05 84 LYS A N 1
ATOM 638 C CA . LYS A 1 84 ? 19.701 12.731 5.713 1.00 56.22 84 LYS A CA 1
ATOM 639 C C . LYS A 1 84 ? 20.117 13.938 4.868 1.00 58.29 84 LYS 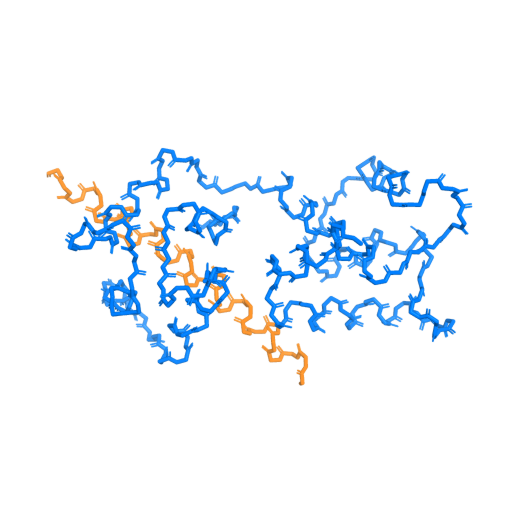A C 1
ATOM 640 O O . LYS A 1 84 ? 19.809 15.073 5.217 1.00 60.80 84 LYS A O 1
ATOM 646 N N . GLU A 1 85 ? 20.813 13.689 3.760 1.00 61.51 85 GLU A N 1
ATOM 647 C CA . GLU A 1 85 ? 21.274 14.758 2.876 1.00 61.65 85 GLU A CA 1
ATOM 648 C C . GLU A 1 85 ? 20.149 15.738 2.553 1.00 64.72 85 GLU A C 1
ATOM 649 O O . GLU A 1 85 ? 20.255 16.946 2.825 1.00 68.35 85 GLU A O 1
ATOM 655 N N . ASP A 1 86 ? 19.078 15.193 1.989 1.00 67.20 86 ASP A N 1
ATOM 656 C CA . ASP A 1 86 ? 17.862 15.912 1.590 1.00 64.22 86 ASP A CA 1
ATOM 657 C C . ASP A 1 86 ? 17.211 16.638 2.770 1.00 64.44 86 ASP A C 1
ATOM 658 O O . ASP A 1 86 ? 16.367 17.508 2.566 1.00 67.90 86 ASP A O 1
ATOM 663 N N . ALA A 1 87 ? 17.639 16.347 3.993 1.00 61.44 87 ALA A N 1
ATOM 664 C CA . ALA A 1 87 ? 16.980 16.912 5.170 1.00 55.63 87 ALA A CA 1
ATOM 665 C C . ALA A 1 87 ? 16.813 18.426 5.071 1.00 53.44 87 ALA A C 1
ATOM 666 O O . ALA A 1 87 ? 17.643 19.129 4.481 1.00 57.76 87 ALA A O 1
ATOM 668 N N . LYS A 1 88 ? 15.720 18.926 5.629 1.00 51.78 88 LYS A N 1
ATOM 669 C CA . LYS A 1 88 ? 15.423 20.351 5.593 1.00 52.31 88 LYS A CA 1
ATOM 670 C C . LYS A 1 88 ? 14.676 20.784 6.865 1.00 56.60 88 LYS A C 1
ATOM 671 O O . LYS A 1 88 ? 13.738 21.579 6.796 1.00 61.86 88 LYS A O 1
ATOM 677 N N . GLY A 1 89 ? 15.095 20.282 8.019 1.00 53.71 89 GLY A N 1
ATOM 678 C CA . GLY A 1 89 ? 14.429 20.628 9.264 1.00 46.76 89 GLY A CA 1
ATOM 679 C C . GLY A 1 89 ? 15.051 21.824 9.967 1.00 40.92 89 GLY A C 1
ATOM 680 O O . GLY A 1 89 ? 15.778 22.617 9.362 1.00 37.92 89 GLY A O 1
ATOM 681 N N . LYS A 1 90 ? 14.762 21.968 11.257 1.00 38.87 90 LYS A N 1
ATOM 682 C CA . LYS A 1 90 ? 15.310 23.069 12.032 1.00 31.91 90 LYS A CA 1
ATOM 683 C C . LYS A 1 90 ? 16.816 22.886 12.223 1.00 29.25 90 LYS A C 1
ATOM 684 O O . LYS A 1 90 ? 17.350 21.77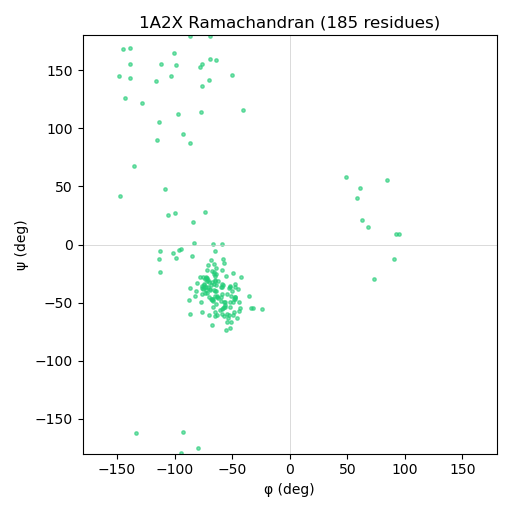4 12.102 1.00 27.37 90 LYS A O 1
ATOM 690 N N . SER A 1 91 ? 17.502 23.980 12.524 1.00 29.72 91 SER A N 1
ATOM 691 C CA . SER A 1 91 ? 18.939 23.916 12.757 1.00 36.36 91 SER A CA 1
ATOM 692 C C . SER A 1 91 ? 19.195 23.396 14.175 1.00 36.90 91 SER A C 1
ATOM 693 O O . SER A 1 91 ? 18.260 23.024 14.877 1.00 42.23 91 SER A O 1
ATOM 696 N N . GLU A 1 92 ? 20.464 23.368 14.580 1.00 43.18 92 GLU A N 1
ATOM 697 C CA . GLU A 1 92 ? 20.869 22.914 15.918 1.00 44.99 92 GLU A CA 1
ATOM 698 C C . GLU A 1 92 ? 20.385 23.891 16.995 1.00 43.15 92 GLU A C 1
ATOM 699 O O . GLU A 1 92 ? 19.820 23.510 18.032 1.00 29.00 92 GLU A O 1
ATOM 705 N N . GLU A 1 93 ? 20.637 25.165 16.733 1.00 43.93 93 GLU A N 1
ATOM 706 C CA . GLU A 1 93 ? 20.265 26.219 17.652 1.00 43.74 93 GLU A CA 1
ATOM 707 C C . GLU A 1 93 ? 18.783 26.134 18.042 1.00 43.54 93 GLU A C 1
ATOM 708 O O . GLU A 1 93 ? 18.460 25.937 19.210 1.00 38.24 93 GLU A O 1
ATOM 714 N N . GLU A 1 94 ? 17.891 26.243 17.062 1.00 39.27 94 GLU A N 1
ATOM 715 C CA . GLU A 1 94 ? 16.453 26.213 17.323 1.00 41.79 94 GLU A CA 1
ATOM 716 C C . GLU A 1 94 ? 15.961 24.889 17.881 1.00 40.86 94 GLU A C 1
ATOM 717 O O . GLU A 1 94 ? 15.041 24.862 18.700 1.00 42.31 94 GLU A O 1
ATOM 723 N N . LEU A 1 95 ? 16.567 23.790 17.449 1.00 39.52 95 LEU A N 1
ATOM 724 C CA . LEU A 1 95 ? 16.149 22.485 17.937 1.00 38.91 95 LEU A CA 1
ATOM 725 C C . LEU A 1 95 ? 16.565 22.278 19.394 1.00 38.76 95 LEU A C 1
ATOM 726 O O . LEU A 1 95 ? 15.892 21.565 20.136 1.00 40.22 95 LEU A O 1
ATOM 731 N N . ALA A 1 96 ? 17.653 22.919 19.811 1.00 40.52 96 ALA A N 1
ATOM 732 C CA . ALA A 1 96 ? 18.124 22.784 21.192 1.00 43.50 96 ALA A CA 1
ATOM 733 C C . ALA A 1 96 ? 17.208 23.550 22.143 1.00 43.87 96 ALA A C 1
ATOM 734 O O . ALA A 1 96 ? 17.067 23.177 23.308 1.00 45.55 96 ALA A O 1
ATOM 736 N N . GLU A 1 97 ? 16.587 24.615 21.636 1.00 42.21 97 GLU A N 1
ATOM 737 C CA . GLU A 1 97 ? 15.679 25.431 22.433 1.00 44.60 97 GLU A CA 1
ATOM 738 C C . GLU A 1 97 ? 14.365 24.681 22.664 1.00 45.23 97 GLU A C 1
ATOM 739 O O . GLU A 1 97 ? 13.682 24.883 23.666 1.00 45.95 97 GLU A O 1
ATOM 745 N N . CYS A 1 98 ? 14.015 23.805 21.734 1.00 44.76 98 CYS A N 1
ATOM 746 C CA . CYS A 1 98 ? 12.793 23.031 21.875 1.00 35.50 98 CYS A CA 1
ATOM 747 C C . CYS A 1 98 ? 13.095 22.029 22.955 1.00 33.88 98 CYS A C 1
ATOM 748 O O . CYS A 1 98 ? 12.250 21.736 23.808 1.00 30.81 98 CYS A O 1
ATOM 751 N N . PHE A 1 99 ? 14.326 21.520 22.897 1.00 30.93 99 PHE A N 1
ATOM 752 C CA . PHE A 1 99 ? 14.808 20.529 23.833 1.00 30.85 99 PHE A CA 1
ATOM 753 C C . PHE A 1 99 ? 14.687 21.016 25.282 1.00 34.14 99 PHE A C 1
ATOM 754 O O . PHE A 1 99 ? 14.086 20.339 26.123 1.00 37.78 99 PHE A O 1
ATOM 762 N N . ARG A 1 100 ? 15.250 22.186 25.574 1.00 34.80 100 ARG A N 1
ATOM 763 C CA . ARG A 1 100 ? 15.178 22.736 26.922 1.00 32.27 100 ARG A CA 1
ATOM 764 C C . ARG A 1 100 ? 13.743 23.027 27.294 1.00 35.09 100 ARG A C 1
ATOM 765 O O . ARG A 1 100 ? 13.416 23.138 28.468 1.00 49.57 100 ARG A O 1
ATOM 773 N N . ILE A 1 101 ? 12.869 23.163 26.312 1.00 28.83 101 ILE A N 1
ATOM 774 C CA . ILE A 1 101 ? 11.486 23.413 26.653 1.00 30.53 101 ILE A CA 1
ATOM 775 C C . ILE A 1 101 ? 10.925 22.083 27.125 1.00 31.83 101 ILE A C 1
ATOM 776 O O . ILE A 1 101 ? 10.105 22.013 28.051 1.00 31.18 101 ILE A O 1
ATOM 781 N N . PHE A 1 102 ? 11.413 21.036 26.470 1.00 31.69 102 PHE A N 1
ATOM 782 C CA . PHE A 1 102 ? 11.017 19.658 26.719 1.00 30.68 102 PHE A CA 1
ATOM 783 C C . PHE A 1 102 ? 11.650 19.025 27.944 1.00 28.30 102 PHE A C 1
ATOM 784 O O . PHE A 1 102 ? 11.078 18.107 28.507 1.00 39.00 102 PHE A O 1
ATOM 792 N N . ASP A 1 103 ? 12.837 19.469 28.336 1.00 25.39 103 ASP A N 1
ATOM 793 C CA . ASP A 1 103 ? 13.498 18.906 29.519 1.00 27.13 103 ASP A CA 1
ATOM 794 C C . ASP A 1 103 ? 13.106 19.764 30.738 1.00 33.34 103 ASP A C 1
ATOM 795 O O . ASP A 1 103 ? 13.722 20.805 31.005 1.00 27.83 103 ASP A O 1
ATOM 800 N N . ARG A 1 104 ? 12.078 19.315 31.458 1.00 35.38 104 ARG A N 1
ATOM 801 C CA . ARG A 1 104 ? 11.546 20.065 32.624 1.00 36.62 104 ARG A CA 1
ATOM 802 C C . ARG A 1 104 ? 12.551 20.090 33.808 1.00 36.80 104 ARG A C 1
ATOM 803 O O . ARG A 1 104 ? 12.803 21.142 34.412 1.00 41.42 104 ARG A O 1
ATOM 811 N N . ASN A 1 105 ? 13.120 18.929 34.134 1.00 34.07 105 ASN A N 1
ATOM 812 C CA . ASN A 1 105 ? 14.058 18.801 35.285 1.00 36.24 105 ASN A CA 1
ATOM 813 C C . ASN A 1 105 ? 15.496 19.173 34.909 1.00 33.69 105 ASN A C 1
ATOM 814 O O . ASN A 1 105 ? 16.362 19.275 35.775 1.00 41.69 105 ASN A O 1
ATOM 819 N N . ALA A 1 106 ? 15.743 19.342 33.617 1.00 30.96 106 ALA A N 1
ATOM 820 C CA . ALA A 1 106 ? 17.059 19.694 33.091 1.00 27.45 106 ALA A CA 1
ATOM 821 C C . ALA A 1 106 ? 18.129 18.668 33.385 1.00 23.27 106 ALA A C 1
ATOM 822 O O . ALA A 1 106 ? 19.204 19.031 33.829 1.00 35.79 106 ALA A O 1
ATOM 824 N N . ASP A 1 107 ? 17.851 17.392 33.131 1.00 27.00 107 ASP A N 1
ATOM 825 C CA . ASP A 1 107 ? 18.847 16.338 33.369 1.00 31.66 107 ASP A CA 1
ATOM 826 C C . ASP A 1 107 ? 19.673 15.982 32.119 1.00 32.92 107 ASP A C 1
ATOM 827 O O . ASP A 1 107 ? 20.612 15.181 32.194 1.00 36.32 107 ASP A O 1
ATOM 832 N N . GLY A 1 108 ? 19.341 16.603 30.986 1.00 35.26 108 GLY A N 1
ATOM 833 C CA . GLY A 1 108 ? 20.043 16.323 29.742 1.00 28.31 108 GLY A CA 1
ATOM 834 C C . GLY A 1 108 ? 19.313 15.275 28.913 1.00 29.83 108 GLY A C 1
ATOM 835 O O . GLY A 1 108 ? 19.841 14.776 27.912 1.00 31.14 108 GLY A O 1
ATOM 836 N N . TYR A 1 109 ? 18.101 14.935 29.353 1.00 29.74 109 TYR A N 1
ATOM 837 C CA . TYR A 1 109 ? 17.249 13.958 28.689 1.00 25.68 109 TYR A CA 1
ATOM 838 C C . TYR A 1 109 ? 15.807 14.428 28.685 1.00 29.62 109 TYR A C 1
ATOM 839 O O . TYR A 1 109 ? 15.453 15.387 29.364 1.00 32.27 109 TYR A O 1
ATOM 848 N N . ILE A 1 110 ? 14.994 13.718 27.905 1.00 35.34 110 ILE A N 1
ATOM 849 C CA . ILE A 1 110 ? 13.548 13.912 27.790 1.00 32.15 110 ILE A CA 1
ATOM 850 C C . ILE A 1 110 ? 13.096 12.470 28.044 1.00 36.35 110 ILE A C 1
ATOM 851 O O . ILE A 1 110 ? 13.524 11.547 27.337 1.00 36.93 110 ILE A O 1
ATOM 856 N N . ASP A 1 111 ? 12.263 12.267 29.064 1.00 38.27 111 ASP A N 1
ATOM 857 C CA . ASP A 1 111 ? 11.830 10.914 29.392 1.00 32.84 111 ASP A CA 1
ATOM 858 C C . ASP A 1 111 ? 10.366 10.669 29.120 1.00 27.21 111 ASP A C 1
ATOM 859 O O . ASP A 1 111 ? 9.566 11.595 29.108 1.00 27.30 111 ASP A O 1
ATOM 864 N N . ALA A 1 112 ? 10.029 9.407 28.905 1.00 24.32 112 ALA A N 1
ATOM 865 C CA . ALA A 1 112 ? 8.661 9.004 28.636 1.00 31.47 112 ALA A CA 1
ATOM 866 C C . ALA A 1 112 ? 7.623 9.969 29.180 1.00 32.01 112 ALA A C 1
ATOM 867 O O . ALA A 1 112 ? 6.775 10.463 28.443 1.00 41.75 112 ALA A O 1
ATOM 869 N N . GLU A 1 113 ? 7.708 10.227 30.480 1.00 35.32 113 GLU A N 1
ATOM 870 C CA . GLU A 1 113 ? 6.764 11.098 31.174 1.00 35.11 113 GLU A CA 1
ATOM 871 C C . GLU A 1 113 ? 6.826 12.525 30.652 1.00 31.26 113 GLU A C 1
ATOM 872 O O . GLU A 1 113 ? 5.791 13.151 30.410 1.00 34.05 113 GLU A O 1
ATOM 878 N N . GLU A 1 114 ? 8.033 13.043 30.473 1.00 31.07 114 GLU A N 1
ATOM 879 C CA . GLU A 1 114 ? 8.196 14.398 29.938 1.00 31.50 114 GLU A CA 1
ATOM 880 C C . GLU A 1 114 ? 7.541 14.451 28.525 1.00 36.78 114 GLU A C 1
ATOM 881 O O . GLU A 1 114 ? 6.914 15.444 28.133 1.00 27.07 114 GLU A O 1
ATOM 887 N N . LEU A 1 115 ? 7.677 13.350 27.790 1.00 38.62 115 LEU A N 1
ATOM 888 C CA . LEU A 1 115 ? 7.130 13.221 26.444 1.00 44.08 115 LEU A CA 1
ATOM 889 C C . LEU A 1 115 ? 5.627 13.444 26.377 1.00 42.69 115 LEU A C 1
ATOM 890 O O . LEU A 1 115 ? 5.148 14.249 25.583 1.00 47.38 115 LEU A O 1
ATOM 895 N N . ALA A 1 116 ? 4.882 12.708 27.188 1.00 39.94 116 ALA A N 1
ATOM 896 C CA . ALA A 1 116 ? 3.439 12.856 27.213 1.00 35.83 116 ALA A CA 1
ATOM 897 C C . ALA A 1 116 ? 3.082 14.229 27.771 1.00 37.45 116 ALA A C 1
ATOM 898 O O . ALA A 1 116 ? 2.005 14.756 27.518 1.00 41.21 116 ALA A O 1
ATOM 900 N N . GLU A 1 117 ? 3.996 14.809 28.534 1.00 39.33 117 GLU A N 1
ATOM 901 C CA . GLU A 1 117 ? 3.751 16.117 29.116 1.00 40.70 117 GLU A CA 1
ATOM 902 C C . GLU A 1 117 ? 3.667 17.124 27.998 1.00 41.92 117 GLU A C 1
ATOM 903 O O . GLU A 1 117 ? 3.075 18.191 28.158 1.00 43.50 117 GLU A O 1
ATOM 909 N N . ILE A 1 118 ? 4.281 16.777 26.867 1.00 43.12 118 ILE A N 1
ATOM 910 C CA . ILE A 1 118 ? 4.308 17.630 25.677 1.00 36.76 118 ILE A CA 1
ATOM 911 C C . ILE A 1 118 ? 2.966 17.767 24.966 1.00 34.34 118 ILE A C 1
ATOM 912 O O . ILE A 1 118 ? 2.419 18.857 24.821 1.00 37.43 118 ILE A O 1
ATOM 917 N N . PHE A 1 119 ? 2.427 16.652 24.512 1.00 32.52 119 PHE A N 1
ATOM 918 C CA . PHE A 1 119 ? 1.181 16.706 23.777 1.00 34.29 119 PHE A CA 1
ATOM 919 C C . PHE A 1 119 ? -0.031 17.145 24.583 1.00 29.46 119 PHE A C 1
ATOM 920 O O . PHE A 1 119 ? -1.142 17.252 24.063 1.00 37.79 119 PHE A O 1
ATOM 928 N N . ARG A 1 120 ? 0.186 17.440 25.850 1.00 22.67 120 ARG A N 1
ATOM 929 C CA . ARG A 1 120 ? -0.915 17.882 26.670 1.00 30.18 120 ARG A CA 1
ATOM 930 C C . ARG A 1 120 ? -1.286 19.279 26.222 1.00 32.45 120 ARG A C 1
ATOM 931 O O . ARG A 1 120 ? -2.463 19.632 26.193 1.00 41.75 120 ARG A O 1
ATOM 939 N N . ALA A 1 121 ? -0.274 20.067 25.864 1.00 32.93 121 ALA A N 1
ATOM 940 C CA . ALA A 1 121 ? -0.475 21.438 25.404 1.00 25.56 121 ALA A CA 1
ATOM 941 C C . ALA A 1 121 ? -1.154 21.439 24.058 1.00 28.02 121 ALA A C 1
ATOM 942 O O . ALA A 1 121 ? -1.604 22.473 23.591 1.00 35.42 121 ALA A O 1
ATOM 944 N N . SER A 1 122 ? -1.199 20.276 23.425 1.00 34.74 122 SER A N 1
ATOM 945 C CA . SER A 1 122 ? -1.814 20.145 22.107 1.00 38.77 122 SER A CA 1
ATOM 946 C C . SER A 1 122 ? -3.211 19.599 22.273 1.00 41.00 122 SER A C 1
ATOM 947 O O . SER A 1 122 ? -3.488 18.909 23.247 1.00 48.83 122 SER A O 1
ATOM 950 N N . GLY A 1 123 ? -4.087 19.889 21.319 1.00 43.52 123 GLY A N 1
ATOM 951 C CA . GLY A 1 123 ? -5.452 19.387 21.409 1.00 36.41 123 GLY A CA 1
ATOM 952 C C . GLY A 1 123 ? -5.601 17.972 20.877 1.00 31.67 123 GLY A C 1
ATOM 953 O O . GLY A 1 123 ? -6.694 17.502 20.579 1.00 27.84 123 GLY A O 1
ATOM 954 N N . GLU A 1 124 ? -4.496 17.262 20.785 1.00 33.94 124 GLU A N 1
ATOM 955 C CA . GLU A 1 124 ? -4.554 15.921 20.252 1.00 41.03 124 GLU A CA 1
ATOM 956 C C . GLU A 1 124 ? -4.536 14.799 21.279 1.00 43.39 124 GLU A C 1
ATOM 957 O O . GLU A 1 124 ? -4.212 15.006 22.452 1.00 51.18 124 GLU A O 1
ATOM 963 N N . HIS A 1 125 ? -4.904 13.607 20.831 1.00 36.13 125 HIS A N 1
ATOM 964 C CA . HIS A 1 125 ? -4.919 12.467 21.705 1.00 38.90 125 HIS A CA 1
ATOM 965 C C . HIS A 1 125 ? -3.856 11.461 21.268 1.00 41.68 125 HIS A C 1
ATOM 966 O O . HIS A 1 125 ? -4.007 10.746 20.278 1.00 48.87 125 HIS A O 1
ATOM 973 N N . VAL A 1 126 ? -2.777 11.427 22.042 1.00 42.69 126 VAL A N 1
ATOM 974 C CA . VAL A 1 126 ? -1.623 10.576 21.799 1.00 39.70 126 VAL A CA 1
ATOM 975 C C . VAL A 1 126 ? -1.718 9.325 22.636 1.00 39.86 126 VAL A C 1
ATOM 976 O O . VAL A 1 126 ? -1.601 9.376 23.852 1.00 50.50 126 VAL A O 1
ATOM 980 N N . THR A 1 127 ? -1.907 8.191 21.990 1.00 46.62 127 THR A N 1
ATOM 981 C CA . THR A 1 127 ? -2.008 6.944 22.724 1.00 47.05 127 THR A CA 1
ATOM 982 C C . THR A 1 127 ? -0.701 6.609 23.447 1.00 49.74 127 THR A C 1
ATOM 983 O O . THR A 1 127 ? 0.377 7.091 23.091 1.00 45.79 127 THR A O 1
ATOM 987 N N . ASP A 1 128 ? -0.819 5.770 24.470 1.00 55.48 128 ASP A N 1
ATOM 988 C CA . ASP A 1 128 ? 0.323 5.337 25.271 1.00 55.11 128 ASP A CA 1
ATOM 989 C C . ASP A 1 128 ? 1.391 4.738 24.366 1.00 52.75 128 ASP A C 1
ATOM 990 O O . ASP A 1 128 ? 2.588 4.987 24.545 1.00 45.27 128 ASP A O 1
ATOM 995 N N . GLU A 1 129 ? 0.945 3.938 23.400 1.00 50.43 129 GLU A N 1
ATOM 996 C CA . GLU A 1 129 ? 1.858 3.327 22.454 1.00 45.79 129 GLU A CA 1
ATOM 997 C C . GLU A 1 129 ? 2.507 4.389 21.595 1.00 38.60 129 GLU A C 1
ATOM 998 O O . GLU A 1 129 ? 3.696 4.301 21.299 1.00 34.39 129 GLU A O 1
ATOM 1004 N N . GLU A 1 130 ? 1.732 5.402 21.215 1.00 30.48 130 GLU A N 1
ATOM 1005 C CA . GLU A 1 130 ? 2.279 6.459 20.384 1.00 32.18 130 GLU A CA 1
ATOM 1006 C C . GLU A 1 130 ? 3.492 6.991 21.104 1.00 36.03 130 GLU A C 1
ATOM 1007 O O . GLU A 1 130 ? 4.612 6.936 20.591 1.00 35.03 130 GLU A O 1
ATOM 1013 N N . ILE A 1 131 ? 3.273 7.490 22.312 1.00 43.38 131 ILE A N 1
ATOM 1014 C CA . ILE A 1 131 ? 4.362 8.009 23.136 1.00 46.70 131 ILE A CA 1
ATOM 1015 C C . ILE A 1 131 ? 5.536 7.006 23.161 1.00 51.61 131 ILE A C 1
ATOM 1016 O O . ILE A 1 131 ? 6.704 7.377 22.984 1.00 46.11 131 ILE A O 1
ATOM 1021 N N . GLU A 1 132 ? 5.207 5.731 23.354 1.00 52.91 132 GLU A N 1
ATOM 1022 C CA . GLU A 1 132 ? 6.213 4.681 23.418 1.00 55.39 132 GLU A CA 1
ATOM 1023 C C . GLU A 1 132 ? 6.982 4.448 22.114 1.00 54.60 132 GLU A C 1
ATOM 1024 O O . GLU A 1 132 ? 8.160 4.082 22.139 1.00 50.93 132 GLU A O 1
ATOM 1030 N N . SER A 1 133 ? 6.328 4.680 20.977 1.00 53.38 133 SER A N 1
ATOM 1031 C CA . SER A 1 133 ? 6.961 4.473 19.666 1.00 45.38 133 SER A CA 1
ATOM 1032 C C . SER A 1 133 ? 7.854 5.644 19.281 1.00 38.61 133 SER A C 1
ATOM 1033 O O . SER A 1 133 ? 8.889 5.482 18.628 1.00 32.84 133 SER A O 1
ATOM 1036 N N . LEU A 1 134 ? 7.436 6.823 19.720 1.00 34.05 134 LEU A N 1
ATOM 1037 C CA . LEU A 1 134 ? 8.173 8.048 19.475 1.00 33.13 134 LEU A CA 1
ATOM 1038 C C . LEU A 1 134 ? 9.503 7.918 20.210 1.00 35.39 134 LEU A C 1
ATOM 1039 O O . LEU A 1 134 ? 10.565 8.270 19.684 1.00 33.82 134 LEU A O 1
ATOM 1044 N N . MET A 1 135 ? 9.424 7.422 21.446 1.00 40.88 135 MET A N 1
ATOM 1045 C CA . MET A 1 135 ? 10.608 7.242 22.263 1.00 39.49 135 MET A CA 1
ATOM 1046 C C . MET A 1 135 ? 11.404 6.067 21.717 1.00 49.43 135 MET A C 1
ATOM 1047 O O . MET A 1 135 ? 12.636 6.092 21.717 1.00 48.39 135 MET A O 1
ATOM 1052 N N . LYS A 1 136 ? 10.695 5.044 21.242 1.00 50.80 136 LYS A N 1
ATOM 1053 C CA . LYS A 1 136 ? 11.348 3.854 20.699 1.00 56.89 136 LYS A CA 1
ATOM 1054 C C . LYS A 1 136 ? 12.288 4.168 19.538 1.00 60.12 136 LYS A C 1
ATOM 1055 O O . LYS A 1 136 ? 13.465 3.790 19.558 1.00 60.70 136 LYS A O 1
ATOM 1061 N N . ASP A 1 137 ? 11.773 4.843 18.517 1.00 61.87 137 ASP A N 1
ATOM 1062 C CA . ASP A 1 137 ? 12.612 5.188 17.378 1.00 59.99 137 ASP A CA 1
ATOM 1063 C C . ASP A 1 137 ? 13.650 6.228 17.784 1.00 55.37 137 ASP A C 1
ATOM 1064 O O . ASP A 1 137 ? 14.788 6.203 17.311 1.00 46.31 137 ASP A O 1
ATOM 1069 N N . GLY A 1 138 ? 13.256 7.121 18.689 1.00 54.82 138 GLY A N 1
ATOM 1070 C CA . GLY A 1 138 ? 14.162 8.150 19.162 1.00 58.10 138 GLY A CA 1
ATOM 1071 C C . GLY A 1 138 ? 15.279 7.609 20.043 1.00 62.56 138 GLY A C 1
ATOM 1072 O O . GLY A 1 138 ? 16.395 8.145 20.033 1.00 61.01 138 GLY A O 1
ATOM 1073 N N . ASP A 1 139 ? 14.975 6.549 20.798 1.00 64.21 139 ASP A N 1
ATOM 1074 C CA . ASP A 1 139 ? 15.926 5.895 21.703 1.00 61.79 139 ASP A CA 1
ATOM 1075 C C . ASP A 1 139 ? 16.895 5.009 20.912 1.00 59.85 139 ASP A C 1
ATOM 1076 O O . ASP A 1 139 ? 16.491 4.007 20.324 1.00 61.78 139 ASP A O 1
ATOM 1081 N N . LYS A 1 140 ? 18.175 5.366 20.909 1.00 62.34 140 LYS A N 1
ATOM 1082 C CA . LYS A 1 140 ? 19.152 4.598 20.149 1.00 64.93 140 LYS A CA 1
ATOM 1083 C C . LYS A 1 140 ? 20.188 3.848 20.983 1.00 64.59 140 LYS A C 1
ATOM 1084 O O . LYS A 1 140 ? 20.784 2.880 20.509 1.00 64.37 140 LYS A O 1
ATOM 1090 N N . ASN A 1 141 ? 20.420 4.311 22.207 1.00 64.62 141 ASN A N 1
ATOM 1091 C CA . ASN A 1 141 ? 21.348 3.629 23.113 1.00 63.50 141 ASN A CA 1
ATOM 1092 C C . ASN A 1 141 ? 20.458 2.850 24.050 1.00 65.55 141 ASN A C 1
ATOM 1093 O O . ASN A 1 141 ? 20.928 2.073 24.883 1.00 69.96 141 ASN A O 1
ATOM 1098 N N . ASN A 1 142 ? 19.159 3.091 23.914 1.00 66.07 142 ASN A N 1
ATOM 1099 C CA . ASN A 1 142 ? 18.150 2.422 24.712 1.00 65.69 142 ASN A CA 1
ATOM 1100 C C . ASN A 1 142 ? 18.148 2.789 26.200 1.00 65.88 142 ASN A C 1
ATOM 1101 O O . ASN A 1 142 ? 17.517 2.094 27.002 1.00 66.50 142 ASN A O 1
ATOM 1106 N N . ASP A 1 143 ? 18.825 3.876 26.574 1.00 62.15 143 ASP A N 1
ATOM 1107 C CA . ASP A 1 143 ? 18.861 4.266 27.978 1.00 55.43 143 ASP A CA 1
ATOM 1108 C C . ASP A 1 143 ? 17.463 4.510 28.536 1.00 52.74 143 ASP A C 1
ATOM 1109 O O . ASP A 1 143 ? 17.315 4.836 29.706 1.00 64.17 143 ASP A O 1
ATOM 1114 N N . GLY A 1 144 ? 16.437 4.326 27.709 1.00 50.01 144 GLY A N 1
ATOM 1115 C CA . GLY A 1 144 ? 15.069 4.516 28.170 1.00 45.91 144 GLY A CA 1
ATOM 1116 C C . GLY A 1 144 ? 14.552 5.926 27.971 1.00 48.66 144 GLY A C 1
ATOM 1117 O O . GLY A 1 144 ? 13.358 6.180 28.115 1.00 48.06 144 GLY A O 1
ATOM 1118 N N . ARG A 1 145 ? 15.460 6.844 27.654 1.00 51.25 145 ARG A N 1
ATOM 1119 C CA . ARG A 1 145 ? 15.111 8.245 27.413 1.00 54.54 145 ARG A CA 1
ATOM 1120 C C . ARG A 1 145 ? 15.798 8.753 26.138 1.00 50.78 145 ARG A C 1
ATOM 1121 O O . ARG A 1 145 ? 16.268 7.966 25.313 1.00 57.19 145 ARG A O 1
ATOM 1129 N N . ILE A 1 146 ? 15.881 10.070 25.990 1.00 41.48 146 ILE A N 1
ATOM 1130 C CA . ILE A 1 146 ? 16.478 10.653 24.800 1.00 32.86 146 ILE A CA 1
ATOM 1131 C C . ILE A 1 146 ? 17.259 11.900 25.109 1.00 24.26 146 ILE A C 1
ATOM 1132 O O . ILE A 1 146 ? 16.737 12.822 25.709 1.00 28.03 146 ILE A O 1
ATOM 1137 N N . ASP A 1 147 ? 18.511 11.952 24.695 1.00 23.53 147 ASP A N 1
ATOM 1138 C CA . ASP A 1 147 ? 19.291 13.156 24.921 1.00 29.67 147 ASP A CA 1
ATOM 1139 C C . ASP A 1 147 ? 19.233 14.079 23.680 1.00 29.91 147 ASP A C 1
ATOM 1140 O O . ASP A 1 147 ? 18.589 13.776 22.674 1.00 31.66 147 ASP A O 1
ATOM 1145 N N . PHE A 1 148 ? 19.916 15.210 23.758 1.00 34.17 148 PHE A N 1
ATOM 1146 C CA . PHE A 1 148 ? 19.919 16.157 22.664 1.00 35.20 148 PHE A CA 1
ATOM 1147 C C . PHE A 1 148 ? 20.331 15.506 21.349 1.00 41.16 148 PHE A C 1
ATOM 1148 O O . PHE A 1 148 ? 19.541 15.455 20.410 1.00 40.69 148 PHE A O 1
ATOM 1156 N N . ASP A 1 149 ? 21.565 15.012 21.278 1.00 42.55 149 ASP A N 1
ATOM 1157 C CA . ASP A 1 149 ? 22.054 14.391 20.054 1.00 34.76 149 ASP A CA 1
ATOM 1158 C C . ASP A 1 149 ? 21.059 13.395 19.488 1.00 31.51 149 ASP A C 1
ATOM 1159 O O . ASP A 1 149 ? 20.904 13.313 18.277 1.00 35.90 149 ASP A O 1
ATOM 1164 N N . GLU A 1 150 ? 20.363 12.670 20.359 1.00 34.86 150 GLU A N 1
ATOM 1165 C CA . GLU A 1 150 ? 19.355 11.696 19.922 1.00 32.11 150 GLU A CA 1
ATOM 1166 C C . GLU A 1 150 ? 18.104 12.426 19.460 1.00 28.50 150 GLU A C 1
ATOM 1167 O O . GLU A 1 150 ? 17.342 11.911 18.657 1.00 26.68 150 GLU A O 1
ATOM 1173 N N . PHE A 1 151 ? 17.876 13.608 20.023 1.00 33.81 151 PHE A N 1
ATOM 1174 C CA . PHE A 1 151 ? 16.704 14.428 19.704 1.00 32.52 151 PHE A CA 1
ATOM 1175 C C . PHE A 1 151 ? 16.886 15.034 18.317 1.00 37.21 151 PHE A C 1
ATOM 1176 O O . PHE A 1 151 ? 15.910 15.273 17.599 1.00 44.35 151 PHE A O 1
ATOM 1184 N N . LEU A 1 152 ? 18.148 15.269 17.954 1.00 33.93 152 LEU A N 1
ATOM 1185 C CA . LEU A 1 152 ? 18.506 15.827 16.655 1.00 26.49 152 LEU A CA 1
ATOM 1186 C C . LEU A 1 152 ? 18.067 14.842 15.584 1.00 23.24 152 LEU A C 1
ATOM 1187 O O . LEU A 1 152 ? 17.229 15.159 14.760 1.00 25.98 152 LEU A O 1
ATOM 1192 N N . LYS A 1 153 ? 18.614 13.634 15.630 1.00 20.71 153 LYS A N 1
ATOM 1193 C CA . LYS A 1 153 ? 18.285 12.598 14.667 1.00 23.02 153 LYS A CA 1
ATOM 1194 C C . LYS A 1 153 ? 16.791 12.437 14.484 1.00 28.22 153 LYS A C 1
ATOM 1195 O O . LYS A 1 153 ? 16.295 12.350 13.363 1.00 38.48 153 LYS A O 1
ATOM 1201 N N . MET A 1 154 ? 16.080 12.379 15.599 1.00 33.34 154 MET A N 1
ATOM 1202 C CA . MET A 1 154 ? 14.639 12.195 15.598 1.00 33.99 154 MET A CA 1
ATOM 1203 C C . MET A 1 154 ? 13.935 13.380 14.959 1.00 40.87 154 MET A C 1
ATOM 1204 O O . MET A 1 154 ? 12.847 13.247 14.382 1.00 45.49 154 MET A O 1
ATOM 1209 N N . MET A 1 155 ? 14.572 14.540 15.025 1.00 38.46 155 MET A N 1
ATOM 1210 C CA . MET A 1 155 ? 13.959 15.731 14.471 1.00 39.98 155 MET A CA 1
ATOM 1211 C C . MET A 1 155 ? 14.444 16.034 13.061 1.00 44.19 155 MET A C 1
ATOM 1212 O O . MET A 1 155 ? 13.932 16.944 12.407 1.00 52.32 155 MET A O 1
ATOM 1217 N N . GLU A 1 156 ? 15.411 15.246 12.592 1.00 44.67 156 GLU A N 1
ATOM 1218 C CA . GLU A 1 156 ? 16.004 15.410 11.268 1.00 37.41 156 GLU A CA 1
ATOM 1219 C C . GLU A 1 156 ? 14.977 15.738 10.187 1.00 38.40 156 GLU A C 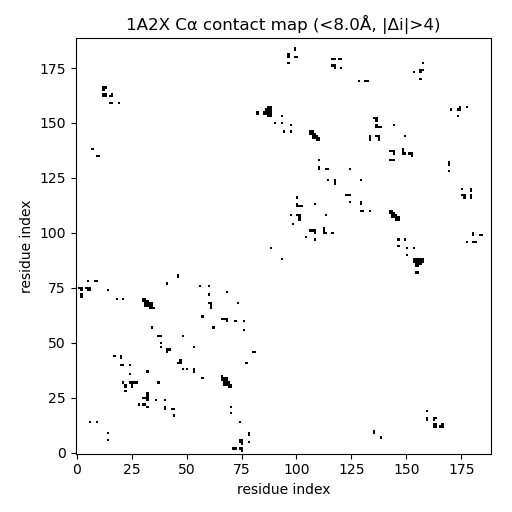1
ATOM 1220 O O . GLU A 1 156 ? 14.077 14.940 9.894 1.00 38.41 156 GLU A O 1
ATOM 1226 N N . GLY A 1 157 ? 15.111 16.935 9.619 1.00 38.17 157 GLY A N 1
ATOM 1227 C CA . GLY A 1 157 ? 14.220 17.373 8.565 1.00 30.65 157 GLY A CA 1
ATOM 1228 C C . GLY A 1 157 ? 12.748 17.194 8.861 1.00 38.51 157 GLY A C 1
ATOM 1229 O O . GLY A 1 157 ? 12.040 16.502 8.134 1.00 42.59 157 GLY A O 1
ATOM 1230 N N . VAL A 1 158 ? 12.285 17.796 9.948 1.00 37.11 158 VAL A N 1
ATOM 1231 C CA . VAL A 1 158 ? 10.882 17.713 10.303 1.00 32.38 158 VAL A CA 1
ATOM 1232 C C . VAL A 1 158 ? 10.292 19.110 10.244 1.00 29.44 158 VAL A C 1
ATOM 1233 O O . VAL A 1 158 ? 10.933 20.070 10.651 1.00 28.19 158 VAL A O 1
ATOM 1237 N N . GLN A 1 159 ? 9.070 19.219 9.741 1.00 32.00 159 GLN A N 1
ATOM 1238 C CA . GLN A 1 159 ? 8.411 20.518 9.612 1.00 40.74 159 GLN A CA 1
ATOM 1239 C C . GLN A 1 159 ? 7.202 20.670 10.536 1.00 40.23 159 GLN A C 1
ATOM 1240 O O . GLN A 1 159 ? 7.114 21.691 11.266 1.00 35.24 159 GLN A O 1
ATOM 1247 N N . GLU B 2 3 ? -1.944 -4.582 6.038 1.00 50.42 3 GLU B N 1
ATOM 1248 C CA . GLU B 2 3 ? -0.726 -5.224 6.629 1.00 54.11 3 GLU B CA 1
ATOM 1249 C C . GLU B 2 3 ? 0.507 -4.327 6.593 1.00 54.59 3 GLU B C 1
ATOM 1250 O O . GLU B 2 3 ? 1.252 -4.250 7.562 1.00 61.02 3 GLU B O 1
ATOM 1256 N N . GLU B 2 4 ? 0.736 -3.680 5.461 1.00 52.77 4 GLU B N 1
ATOM 1257 C CA . GLU B 2 4 ? 1.870 -2.787 5.312 1.00 49.83 4 GLU B CA 1
ATOM 1258 C C . GLU B 2 4 ? 1.266 -1.404 5.181 1.00 48.33 4 GLU B C 1
ATOM 1259 O O . GLU B 2 4 ? 1.960 -0.401 5.128 1.00 49.87 4 GLU B O 1
ATOM 1265 N N . LYS B 2 5 ? -0.054 -1.369 5.123 1.00 49.14 5 LYS B N 1
ATOM 1266 C CA . LYS B 2 5 ? -0.792 -0.121 5.007 1.00 53.04 5 LYS B CA 1
ATOM 1267 C C . LYS B 2 5 ? -0.747 0.531 6.369 1.00 47.58 5 LYS B C 1
ATOM 1268 O O . LYS B 2 5 ? -0.631 1.756 6.489 1.00 46.38 5 LYS B O 1
ATOM 1274 N N . ARG B 2 6 ? -0.849 -0.317 7.392 1.00 48.04 6 ARG B N 1
ATOM 1275 C CA . ARG B 2 6 ? -0.834 0.120 8.784 1.00 51.17 6 ARG B CA 1
ATOM 1276 C C . ARG B 2 6 ? 0.459 0.866 9.088 1.00 49.59 6 ARG B C 1
ATOM 1277 O O . ARG B 2 6 ? 0.429 2.043 9.436 1.00 51.33 6 ARG B O 1
ATOM 1285 N N . ASN B 2 7 ? 1.590 0.189 8.918 1.00 49.76 7 ASN B N 1
ATOM 1286 C CA . ASN B 2 7 ? 2.890 0.783 9.183 1.00 52.25 7 ASN B CA 1
ATOM 1287 C C . ASN B 2 7 ? 3.027 2.105 8.444 1.00 54.65 7 ASN B C 1
ATOM 1288 O O . ASN B 2 7 ? 3.628 3.044 8.964 1.00 54.25 7 ASN B O 1
ATOM 1293 N N . ARG B 2 8 ? 2.464 2.176 7.234 1.00 52.53 8 ARG B N 1
ATOM 1294 C CA . ARG B 2 8 ? 2.523 3.393 6.421 1.00 46.95 8 ARG B CA 1
ATOM 1295 C C . ARG B 2 8 ? 1.877 4.488 7.239 1.00 45.84 8 ARG B C 1
ATOM 1296 O O . ARG B 2 8 ? 2.363 5.626 7.296 1.00 40.63 8 ARG B O 1
ATOM 1304 N N . ALA B 2 9 ? 0.763 4.119 7.868 1.00 45.23 9 ALA B N 1
ATOM 1305 C CA . ALA B 2 9 ? 0.012 5.031 8.718 1.00 45.13 9 ALA B CA 1
ATOM 1306 C C . ALA B 2 9 ? 0.800 5.330 9.996 1.00 38.26 9 ALA B C 1
ATOM 1307 O O . ALA B 2 9 ? 0.915 6.476 10.421 1.00 41.12 9 ALA B O 1
ATOM 1309 N N . ILE B 2 10 ? 1.355 4.281 10.585 1.00 34.98 10 ILE B N 1
ATOM 1310 C CA . ILE B 2 10 ? 2.118 4.395 11.806 1.00 33.14 10 ILE B CA 1
ATOM 1311 C C . ILE B 2 10 ? 3.210 5.447 11.706 1.00 37.14 10 ILE B C 1
ATOM 1312 O O . ILE B 2 10 ? 3.335 6.303 12.588 1.00 33.24 10 ILE B O 1
ATOM 1317 N N . THR B 2 11 ? 3.995 5.365 10.629 1.00 38.59 11 THR B N 1
ATOM 1318 C CA . THR B 2 11 ? 5.105 6.289 10.367 1.00 31.06 11 THR B CA 1
ATOM 1319 C C . THR B 2 11 ? 4.588 7.686 10.121 1.00 31.36 11 THR B C 1
ATOM 1320 O O . THR B 2 11 ? 5.238 8.673 10.475 1.00 28.39 11 THR B O 1
ATOM 1324 N N . ALA B 2 12 ? 3.415 7.759 9.502 1.00 32.18 12 ALA B N 1
ATOM 1325 C CA . ALA B 2 12 ? 2.792 9.031 9.185 1.00 34.63 12 ALA B CA 1
ATOM 1326 C C . ALA B 2 12 ? 2.451 9.744 10.479 1.00 34.72 12 ALA B C 1
ATOM 1327 O O . ALA B 2 12 ? 2.951 10.836 10.755 1.00 39.02 12 ALA B O 1
ATOM 1329 N N . ARG B 2 13 ? 1.592 9.106 11.268 1.00 35.17 13 ARG B N 1
ATOM 1330 C CA . ARG B 2 13 ? 1.151 9.635 12.549 1.00 30.01 13 ARG B CA 1
ATOM 1331 C C . ARG B 2 13 ? 2.363 10.112 13.329 1.00 30.88 13 ARG B C 1
ATOM 1332 O O . ARG B 2 13 ? 2.378 11.220 13.856 1.00 34.32 13 ARG B O 1
ATOM 1340 N N . ARG B 2 14 ? 3.397 9.283 13.372 1.00 29.60 14 ARG B N 1
ATOM 1341 C CA . ARG B 2 14 ? 4.598 9.637 14.103 1.00 32.67 14 ARG B CA 1
ATOM 1342 C C . ARG B 2 14 ? 5.242 10.906 13.587 1.00 36.53 14 ARG B C 1
ATOM 1343 O O . ARG B 2 14 ? 5.590 11.794 14.367 1.00 40.80 14 ARG B O 1
ATOM 1351 N N . GLN B 2 15 ? 5.416 10.979 12.270 1.00 40.13 15 GLN B N 1
ATOM 1352 C CA . GLN B 2 15 ? 6.012 12.150 11.624 1.00 29.42 15 GLN B CA 1
ATOM 1353 C C . GLN B 2 15 ? 5.178 13.385 11.954 1.00 20.91 15 GLN B C 1
ATOM 1354 O O . GLN B 2 15 ? 5.704 14.472 12.148 1.00 25.96 15 GLN B O 1
ATOM 1360 N N . HIS B 2 16 ? 3.868 13.203 12.025 1.00 17.13 16 HIS B N 1
ATOM 1361 C CA . HIS B 2 16 ? 2.958 14.297 12.344 1.00 18.40 16 HIS B CA 1
ATOM 1362 C C . HIS B 2 16 ? 3.155 14.800 13.779 1.00 17.96 16 HIS B C 1
ATOM 1363 O O . HIS B 2 16 ? 3.243 15.996 14.012 1.00 21.18 16 HIS B O 1
ATOM 1370 N N . LEU B 2 17 ? 3.204 13.873 14.736 1.00 23.11 17 LEU B N 1
ATOM 1371 C CA . LEU B 2 17 ? 3.380 14.232 16.151 1.00 20.87 17 LEU B CA 1
ATOM 1372 C C . LEU B 2 17 ? 4.665 15.031 16.368 1.00 23.91 17 LEU B C 1
ATOM 1373 O O . LEU B 2 17 ? 4.699 15.949 17.193 1.00 26.60 17 LEU B O 1
ATOM 1378 N N . LYS B 2 18 ? 5.706 14.705 15.610 1.00 22.85 18 LYS B N 1
ATOM 1379 C CA . LYS B 2 18 ? 6.981 15.412 15.728 1.00 20.98 18 LYS B CA 1
ATOM 1380 C C . LYS B 2 18 ? 6.819 16.841 15.236 1.00 23.23 18 LYS B C 1
ATOM 1381 O O . LYS B 2 18 ? 7.498 17.766 15.716 1.00 20.39 18 LYS B O 1
ATOM 1387 N N . SER B 2 19 ? 5.937 17.012 14.256 1.00 22.19 19 SER B N 1
ATOM 1388 C CA . SER B 2 19 ? 5.665 18.337 13.694 1.00 25.90 19 SER B CA 1
ATOM 1389 C C . SER B 2 19 ? 4.942 19.152 14.766 1.00 24.18 19 SER B C 1
ATOM 1390 O O . SER B 2 19 ? 5.166 20.359 14.920 1.00 21.82 19 SER B O 1
ATOM 1393 N N . VAL B 2 20 ? 4.059 18.470 15.492 1.00 29.43 20 VAL B N 1
ATOM 1394 C CA . VAL B 2 20 ? 3.296 19.070 16.577 1.00 25.98 20 VAL B CA 1
ATOM 1395 C C . VAL B 2 20 ? 4.283 19.504 17.660 1.00 25.42 20 VAL B C 1
ATOM 1396 O O . VAL B 2 20 ? 4.265 20.653 18.111 1.00 35.92 20 VAL B O 1
ATOM 1400 N N . MET B 2 21 ? 5.149 18.587 18.069 1.00 23.16 21 MET B N 1
ATOM 1401 C CA . MET B 2 21 ? 6.150 18.910 19.066 1.00 18.59 21 MET B CA 1
ATOM 1402 C C . MET B 2 21 ? 6.768 20.258 18.759 1.00 25.26 21 MET B C 1
ATOM 1403 O O . MET B 2 21 ? 6.701 21.163 19.582 1.00 31.91 21 MET B O 1
ATOM 1408 N N . LEU B 2 22 ? 7.343 20.411 17.567 1.00 31.51 22 LEU B N 1
ATOM 1409 C CA . LEU B 2 22 ? 7.961 21.686 17.165 1.00 29.67 22 LEU B CA 1
ATOM 1410 C C . LEU B 2 22 ? 7.037 22.895 17.381 1.00 23.36 22 LEU B C 1
ATOM 1411 O O . LEU B 2 22 ? 7.488 23.965 17.783 1.00 26.75 22 LEU B O 1
ATOM 1416 N N . GLN B 2 23 ? 5.749 22.739 17.092 1.00 27.99 23 GLN B N 1
ATOM 1417 C CA . GLN B 2 23 ? 4.816 23.850 17.268 1.00 28.30 23 GLN B CA 1
ATOM 1418 C C . GLN B 2 23 ? 4.668 24.186 18.738 1.00 24.98 23 GLN B C 1
ATOM 1419 O O . GLN B 2 23 ? 4.874 25.326 19.137 1.00 22.91 23 GLN B O 1
ATOM 1425 N N . ILE B 2 24 ? 4.331 23.177 19.535 1.00 28.90 24 ILE B N 1
ATOM 1426 C CA . ILE B 2 24 ? 4.147 23.338 20.987 1.00 28.51 24 ILE B CA 1
ATOM 1427 C C . ILE B 2 24 ? 5.343 24.075 21.546 1.00 25.89 24 ILE B C 1
ATOM 1428 O O . ILE B 2 24 ? 5.197 25.049 22.279 1.00 33.02 24 ILE B O 1
ATOM 1433 N N . ALA B 2 25 ? 6.530 23.602 21.183 1.00 26.88 25 ALA B N 1
ATOM 1434 C CA . ALA B 2 25 ? 7.771 24.209 21.613 1.00 25.96 25 ALA B CA 1
ATOM 1435 C C . ALA B 2 25 ? 7.767 25.666 21.169 1.00 32.14 25 ALA B C 1
ATOM 1436 O O . ALA B 2 25 ? 7.810 26.572 22.002 1.00 31.11 25 ALA B O 1
ATOM 1438 N N . ALA B 2 26 ? 7.702 25.885 19.854 1.00 34.26 26 ALA B N 1
ATOM 1439 C CA . ALA B 2 26 ? 7.686 27.235 19.302 1.00 33.46 26 ALA B CA 1
ATOM 1440 C C . ALA B 2 26 ? 6.708 28.103 20.088 1.00 36.02 26 ALA B C 1
ATOM 1441 O O . ALA B 2 26 ? 7.098 29.080 20.716 1.00 36.16 26 ALA B O 1
ATOM 1443 N N . THR B 2 27 ? 5.432 27.744 20.057 1.00 34.30 27 THR B N 1
ATOM 1444 C CA . THR B 2 27 ? 4.401 28.486 20.781 1.00 36.18 27 THR B CA 1
ATOM 1445 C C . THR B 2 27 ? 4.860 28.878 22.195 1.00 37.11 27 THR B C 1
ATOM 1446 O O . THR B 2 27 ? 4.826 30.054 22.577 1.00 41.04 27 THR B O 1
ATOM 1450 N N . GLU B 2 28 ? 5.287 27.890 22.974 1.00 39.03 28 GLU B N 1
ATOM 1451 C CA . GLU B 2 28 ? 5.738 28.139 24.334 1.00 38.62 28 GLU B CA 1
ATOM 1452 C C . GLU B 2 28 ? 6.908 29.116 24.408 1.00 37.00 28 GLU B C 1
ATOM 1453 O O . GLU B 2 28 ? 7.007 29.908 25.346 1.00 35.35 28 GLU B O 1
ATOM 1459 N N . LEU B 2 29 ? 7.784 29.068 23.408 1.00 36.97 29 LEU B N 1
ATOM 1460 C CA . LEU B 2 29 ? 8.956 29.942 23.361 1.00 35.01 29 LEU B CA 1
ATOM 1461 C C . LEU B 2 29 ? 8.658 31.402 23.084 1.00 32.92 29 LEU B C 1
ATOM 1462 O O . LEU B 2 29 ? 9.493 32.266 23.341 1.00 40.13 29 LEU B O 1
ATOM 1467 N N . GLU B 2 30 ? 7.470 31.671 22.559 1.00 35.30 30 GLU B N 1
ATOM 1468 C CA . GLU B 2 30 ? 7.053 33.029 22.261 1.00 37.27 30 GLU B CA 1
ATOM 1469 C C . GLU B 2 30 ? 6.433 33.601 23.510 1.00 39.67 30 GLU B C 1
ATOM 1470 O O . GLU B 2 30 ? 6.621 34.781 23.802 1.00 45.94 30 GLU B O 1
ATOM 1476 N N . LYS B 2 31 ? 5.701 32.759 24.243 1.00 39.66 31 LYS B N 1
ATOM 1477 C CA . LYS B 2 31 ? 5.014 33.190 25.458 1.00 41.62 31 LYS B CA 1
ATOM 1478 C C . LYS B 2 31 ? 5.991 33.584 26.533 1.00 46.69 31 LYS B C 1
ATOM 1479 O O . LYS B 2 31 ? 5.615 34.231 27.508 1.00 45.18 31 LYS B O 1
ATOM 1485 N N . GLU B 2 32 ? 7.241 33.171 26.352 1.00 51.44 32 GLU B N 1
ATOM 1486 C CA . GLU B 2 32 ? 8.306 33.486 27.294 1.00 54.71 32 GLU B CA 1
ATOM 1487 C C . GLU B 2 32 ? 8.608 34.990 27.355 1.00 59.56 32 GLU B C 1
ATOM 1488 O O . GLU B 2 32 ? 9.416 35.440 28.178 1.00 65.08 32 GLU B O 1
ATOM 1494 N N . GLU B 2 33 ? 7.962 35.763 26.482 1.00 63.43 33 GLU B N 1
ATOM 1495 C CA . GLU B 2 33 ? 8.138 37.214 26.469 1.00 63.31 33 GLU B CA 1
ATOM 1496 C C . GLU B 2 33 ? 7.182 37.803 27.480 1.00 63.82 33 GLU B C 1
ATOM 1497 O O . GLU B 2 33 ? 6.049 38.136 27.072 1.00 67.36 33 GLU B O 1
#

CATH classification: 1.10.238.10

Foldseek 3Di:
DCLVVLVLLDAPVLLVVLVVLQCVQCPVNPQKHFLVCLCVSLVVSPDDDPPVVSVVLCCVLQVVDDGMHGSSSSRVSSSVRLQVPADFDDLVVLVVVVVVLPPVPPQWRALVSQVVPCVVPPDDQDSVNSVRLQVSLDRVPPRTHGSVSSCSSRTRPD/DVVVVVVVVVVVVVVVVVVVVVVVVVVVVVD